Protein AF-A0A645DK29-F1 (afdb_monomer_lite)

InterPro domains:
  IPR001910 Inosine/uridine-preferring nucleoside hydrolase domain [PF01156] (6-212)
  IPR023186 Inosine/uridine-preferring nucleoside hydrolase [PTHR12304] (6-220)
  IPR036452 Ribonucleoside hydrolase-like [G3DSA:3.90.245.10] (1-223)
  IPR036452 Ribonucleoside hydrolase-like [SSF53590] (2-219)

Sequence (225 aa):
MNELSLPPSRRQPEELPAWDAIYETAKRFEGELTVVAIGPLTNLGLALLKYKALPKLLKRVVLMGGAAVGGNVTPAAEFNVFADPEAADIVFNSGLDVVMCGLDVTVPAYLTAEELDELGALGSKQAKFARDVSQGVLKYSHGYGLPGMCMHDPLALLYADDEALLKTERAGVRVETKGKLTRGKTVTDLYSDKKMEKNARVATGVDREAFKRRLFETMAQYGAE

Structure (mmCIF, N/CA/C/O backbone):
data_AF-A0A645DK29-F1
#
_entry.id   AF-A0A645DK29-F1
#
loop_
_atom_site.group_PDB
_atom_site.id
_atom_site.type_symbol
_atom_site.label_atom_id
_atom_site.label_alt_id
_atom_site.label_comp_id
_atom_site.label_asym_id
_atom_site.label_entity_id
_atom_site.label_seq_id
_atom_site.pdbx_PDB_ins_code
_atom_site.Cartn_x
_atom_site.Cartn_y
_atom_site.Cartn_z
_atom_site.occupancy
_atom_site.B_iso_or_equiv
_atom_site.auth_seq_id
_atom_site.auth_comp_id
_atom_site.auth_asym_id
_atom_site.auth_atom_id
_atom_site.pdbx_PDB_model_num
ATOM 1 N N . MET A 1 1 ? 9.294 3.079 18.417 1.00 55.00 1 MET A N 1
ATOM 2 C CA . MET A 1 1 ? 8.185 2.191 18.014 1.00 55.00 1 MET A CA 1
ATOM 3 C C . MET A 1 1 ? 7.555 1.672 19.288 1.00 55.00 1 MET A C 1
ATOM 5 O O . MET A 1 1 ? 8.296 1.397 20.219 1.00 55.00 1 MET A O 1
ATOM 9 N N . ASN A 1 2 ? 6.232 1.697 19.379 1.00 61.41 2 ASN A N 1
ATOM 10 C CA . ASN A 1 2 ? 5.508 1.524 20.637 1.00 61.41 2 ASN A CA 1
ATOM 11 C C . ASN A 1 2 ? 5.752 0.157 21.288 1.00 61.41 2 ASN A C 1
ATOM 13 O O . ASN A 1 2 ? 5.685 -0.865 20.613 1.00 61.41 2 ASN A O 1
ATOM 17 N N . GLU A 1 3 ? 5.960 0.142 22.604 1.00 70.00 3 GLU A N 1
ATOM 18 C CA . GLU A 1 3 ? 5.933 -1.080 23.410 1.00 70.00 3 GLU A CA 1
ATOM 19 C C . GLU A 1 3 ? 4.517 -1.267 23.966 1.00 70.00 3 GLU A C 1
ATOM 21 O O . GLU A 1 3 ? 4.200 -0.852 25.079 1.00 70.00 3 GLU A O 1
ATOM 26 N N . LEU A 1 4 ? 3.630 -1.845 23.153 1.00 82.50 4 LEU A N 1
ATOM 27 C CA . LEU A 1 4 ? 2.323 -2.310 23.615 1.00 82.50 4 LEU A CA 1
ATOM 28 C C . LEU A 1 4 ? 2.406 -3.808 23.905 1.00 82.50 4 LEU A C 1
ATOM 30 O O . LEU A 1 4 ? 2.790 -4.593 23.041 1.00 82.50 4 LEU A O 1
ATOM 34 N N . SER A 1 5 ? 2.023 -4.208 25.116 1.00 87.56 5 SER A N 1
ATOM 35 C CA . SER A 1 5 ? 1.884 -5.621 25.469 1.00 87.56 5 SER A CA 1
ATOM 36 C C . SER A 1 5 ? 0.523 -6.134 25.001 1.00 87.56 5 SER A C 1
ATOM 38 O O . SER A 1 5 ? -0.515 -5.605 25.402 1.00 87.56 5 SER A O 1
ATOM 40 N N . LEU A 1 6 ? 0.527 -7.154 24.143 1.00 89.25 6 LEU A N 1
ATOM 41 C CA . LEU A 1 6 ? -0.676 -7.806 23.627 1.00 89.25 6 LEU A CA 1
ATOM 42 C C . LEU A 1 6 ? -0.785 -9.236 24.169 1.00 89.25 6 LEU A C 1
ATOM 44 O O . LEU A 1 6 ? 0.239 -9.896 24.362 1.00 89.25 6 LEU A O 1
ATOM 48 N N . PRO A 1 7 ? -2.009 -9.749 24.400 1.00 91.81 7 PRO A N 1
ATOM 49 C CA . PRO A 1 7 ? -2.184 -11.139 24.794 1.00 91.81 7 PRO A CA 1
ATOM 50 C C . PRO A 1 7 ? -1.694 -12.074 23.676 1.00 91.81 7 PRO A C 1
ATOM 52 O O . PRO A 1 7 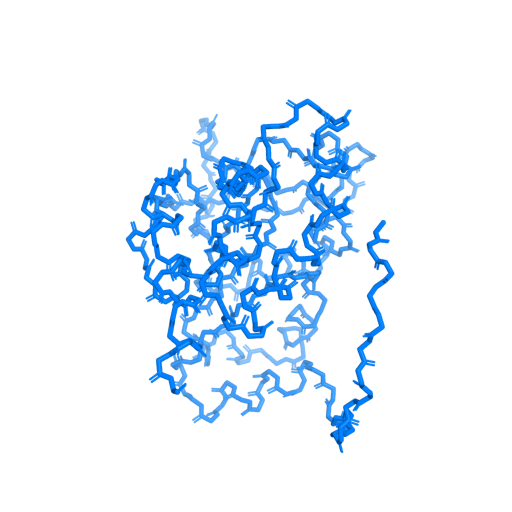? -1.901 -11.775 22.496 1.00 91.81 7 PRO A O 1
ATOM 55 N N . PRO A 1 8 ? -1.084 -13.224 24.015 1.00 92.69 8 PRO A N 1
ATOM 56 C CA . PRO A 1 8 ? -0.672 -14.191 23.009 1.00 92.69 8 PRO A CA 1
ATOM 57 C C . PRO A 1 8 ? -1.886 -14.709 22.227 1.00 92.69 8 PRO A C 1
ATOM 59 O O . PRO A 1 8 ? -2.964 -14.938 22.786 1.00 92.69 8 PRO A O 1
ATOM 62 N N . SER A 1 9 ? -1.701 -14.916 20.923 1.00 94.38 9 SER A N 1
ATOM 63 C CA . SER A 1 9 ? -2.716 -15.536 20.071 1.00 94.38 9 SER A CA 1
ATOM 64 C C . SER A 1 9 ? -3.011 -16.964 20.538 1.00 94.38 9 SER A C 1
ATOM 66 O O . SER A 1 9 ? -2.105 -17.723 20.874 1.00 94.38 9 SER A O 1
ATOM 68 N N . ARG A 1 10 ? -4.289 -17.358 20.501 1.00 96.19 10 ARG A N 1
ATOM 69 C CA . ARG A 1 10 ? -4.700 -18.762 20.695 1.00 96.19 10 ARG A CA 1
ATOM 70 C C . ARG A 1 10 ? -4.470 -19.625 19.449 1.00 96.19 10 ARG A C 1
ATOM 72 O O . ARG A 1 10 ? -4.544 -20.844 19.539 1.00 96.19 10 ARG A O 1
ATOM 79 N N . ARG A 1 11 ? -4.234 -19.002 18.290 1.00 96.75 11 ARG A N 1
ATOM 80 C CA . ARG A 1 11 ? -3.922 -19.679 17.024 1.00 96.75 11 ARG A CA 1
ATOM 81 C C . ARG A 1 11 ? -2.415 -19.769 16.820 1.00 96.75 11 ARG A C 1
ATOM 83 O O . ARG A 1 11 ? -1.705 -18.819 17.146 1.00 96.75 11 ARG A O 1
ATOM 90 N N . GLN A 1 12 ? -1.976 -20.870 16.218 1.00 96.06 12 GLN A N 1
ATOM 91 C CA . GLN A 1 12 ? -0.606 -21.060 15.744 1.00 96.06 12 GLN A CA 1
ATOM 92 C C . GLN A 1 12 ? -0.491 -20.692 14.255 1.00 96.06 12 GLN A C 1
ATOM 94 O O . GLN A 1 12 ? -1.506 -20.730 13.552 1.00 96.06 12 GLN A O 1
ATOM 99 N N . PRO A 1 13 ? 0.708 -20.322 13.770 1.00 96.00 13 PRO A N 1
ATOM 100 C CA . PRO A 1 13 ? 0.966 -20.175 12.342 1.00 96.00 13 PRO A CA 1
ATOM 101 C C . PRO A 1 13 ? 0.694 -21.480 11.588 1.00 96.00 13 PRO A C 1
ATOM 103 O O . PRO A 1 13 ? 1.006 -22.561 12.083 1.00 96.00 13 PRO A O 1
ATOM 106 N N . GLU A 1 14 ? 0.131 -21.369 10.388 1.00 96.88 14 GLU A N 1
ATOM 107 C CA . GLU A 1 14 ? -0.042 -22.511 9.488 1.00 96.88 14 GLU A CA 1
ATOM 108 C C . GLU A 1 14 ? 1.323 -22.963 8.935 1.00 96.88 14 GLU A C 1
ATOM 110 O O . GLU A 1 14 ? 2.208 -22.137 8.706 1.00 96.88 14 GLU A O 1
ATOM 115 N N . GLU A 1 15 ? 1.486 -24.263 8.672 1.00 97.38 15 GLU A N 1
ATOM 116 C CA . GLU A 1 15 ? 2.734 -24.817 8.114 1.00 97.38 15 GLU A CA 1
ATOM 117 C C . GLU A 1 15 ? 2.917 -24.504 6.620 1.00 97.38 15 GLU A C 1
ATOM 119 O O . GLU A 1 15 ? 4.040 -24.504 6.113 1.00 97.38 15 GLU A O 1
ATOM 124 N N . LEU A 1 16 ? 1.815 -24.250 5.901 1.00 97.75 16 LEU A N 1
ATOM 125 C CA . LEU A 1 16 ? 1.837 -23.978 4.466 1.00 97.75 16 LEU A CA 1
ATOM 126 C C . LEU A 1 16 ? 2.561 -22.648 4.193 1.00 97.75 16 LEU A C 1
ATOM 128 O O . LEU A 1 16 ? 2.098 -21.602 4.659 1.00 97.75 16 LEU A O 1
ATOM 132 N N . PRO A 1 17 ? 3.644 -22.640 3.395 1.00 98.19 17 PRO A N 1
ATOM 133 C CA . PRO A 1 17 ? 4.335 -21.403 3.069 1.00 98.19 17 PRO A CA 1
ATOM 134 C C . PRO A 1 17 ? 3.420 -20.399 2.363 1.00 98.19 17 PRO A C 1
ATOM 136 O O . PRO A 1 17 ? 2.590 -20.767 1.531 1.00 98.19 17 PRO A O 1
ATOM 139 N N . ALA A 1 18 ? 3.608 -19.110 2.645 1.00 98.25 18 ALA A N 1
ATOM 140 C CA . ALA A 1 18 ? 2.718 -18.053 2.163 1.00 98.25 18 ALA A CA 1
ATOM 141 C C . ALA A 1 18 ? 2.561 -18.024 0.629 1.00 98.25 18 ALA A C 1
ATOM 143 O O . ALA A 1 18 ? 1.457 -17.810 0.134 1.00 98.25 18 ALA A O 1
ATOM 144 N N . TRP A 1 19 ? 3.628 -18.281 -0.137 1.00 98.38 19 TRP A N 1
ATOM 145 C CA . TRP A 1 19 ? 3.560 -18.328 -1.605 1.00 98.38 19 TRP A CA 1
ATOM 146 C C . TRP A 1 19 ? 2.705 -19.495 -2.134 1.00 98.38 19 TRP A C 1
ATOM 148 O O . TRP A 1 19 ? 2.054 -19.353 -3.169 1.00 98.38 19 TRP A O 1
ATOM 158 N N . ASP A 1 20 ? 2.651 -20.616 -1.407 1.00 98.62 20 ASP A N 1
ATOM 159 C CA . ASP A 1 20 ? 1.789 -21.759 -1.730 1.00 98.62 20 ASP A CA 1
ATOM 160 C C . ASP A 1 20 ? 0.343 -21.476 -1.316 1.00 98.62 20 ASP A C 1
ATOM 162 O O . ASP A 1 20 ? -0.590 -21.737 -2.077 1.00 98.62 20 ASP A O 1
ATOM 166 N N . ALA A 1 21 ? 0.155 -20.844 -0.154 1.00 98.56 21 ALA A N 1
ATOM 167 C CA . ALA A 1 21 ? -1.154 -20.407 0.317 1.00 98.56 21 ALA A CA 1
ATOM 168 C C . ALA A 1 21 ? -1.816 -19.404 -0.645 1.00 98.56 21 ALA A C 1
ATOM 170 O O . ALA A 1 21 ? -3.012 -19.526 -0.918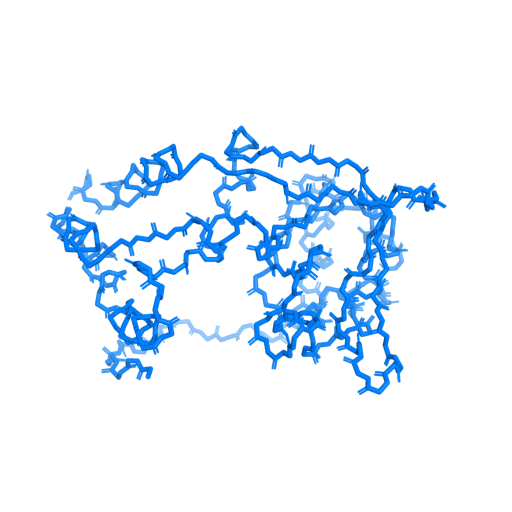 1.00 98.56 21 ALA A O 1
ATOM 171 N N . ILE A 1 22 ? -1.054 -18.455 -1.207 1.00 98.56 22 ILE A N 1
ATOM 172 C CA . ILE A 1 22 ? -1.546 -17.508 -2.223 1.00 98.56 22 ILE A CA 1
ATOM 173 C C . ILE A 1 22 ? -2.088 -18.265 -3.440 1.00 98.56 22 ILE A C 1
ATOM 175 O O . ILE A 1 22 ? -3.201 -17.988 -3.883 1.00 98.56 22 ILE A O 1
ATOM 179 N N . TYR A 1 23 ? -1.337 -19.238 -3.963 1.00 98.62 23 TYR A N 1
ATOM 180 C CA . TYR A 1 23 ? -1.745 -19.990 -5.150 1.00 98.62 23 TYR A CA 1
ATOM 181 C C . TYR A 1 23 ? -2.959 -20.890 -4.899 1.00 98.62 23 TYR A C 1
ATOM 183 O O . TYR A 1 23 ? -3.910 -20.869 -5.683 1.00 98.62 23 TYR A O 1
ATOM 191 N N . GLU A 1 24 ? -2.971 -21.645 -3.797 1.00 98.44 24 GLU A N 1
ATOM 192 C CA . GLU A 1 24 ? -4.113 -22.503 -3.461 1.00 98.44 24 GLU A CA 1
ATOM 193 C C . GLU A 1 24 ? -5.377 -21.684 -3.178 1.00 98.44 24 GLU A C 1
ATOM 195 O O . GLU A 1 24 ? -6.475 -22.100 -3.545 1.00 98.44 24 GLU A O 1
ATOM 200 N N . THR A 1 25 ? -5.239 -20.489 -2.597 1.00 98.44 25 THR A N 1
ATOM 201 C CA . THR A 1 25 ? -6.370 -19.569 -2.423 1.00 98.44 25 THR A CA 1
ATOM 202 C C . THR A 1 25 ? -6.829 -19.016 -3.771 1.00 98.44 25 THR A C 1
ATOM 204 O O . THR A 1 25 ? -8.018 -19.072 -4.069 1.00 98.44 25 THR A O 1
ATOM 207 N N . ALA A 1 26 ? -5.914 -18.573 -4.638 1.00 98.44 26 ALA A N 1
ATOM 208 C CA . ALA A 1 26 ? -6.254 -18.069 -5.971 1.00 98.44 26 ALA A CA 1
ATOM 209 C C . ALA A 1 26 ? -7.029 -19.101 -6.805 1.00 98.44 26 ALA A C 1
ATOM 211 O O . ALA A 1 26 ? -8.018 -18.759 -7.446 1.00 98.44 26 ALA A O 1
ATOM 212 N N . LYS A 1 27 ? -6.642 -20.382 -6.737 1.00 98.19 27 LYS A N 1
ATOM 213 C CA . LYS A 1 27 ? -7.383 -21.477 -7.383 1.00 98.19 27 LYS A CA 1
ATOM 214 C C . LYS A 1 27 ? -8.814 -21.615 -6.873 1.00 98.19 27 LYS A C 1
ATOM 216 O O . LYS A 1 27 ? -9.69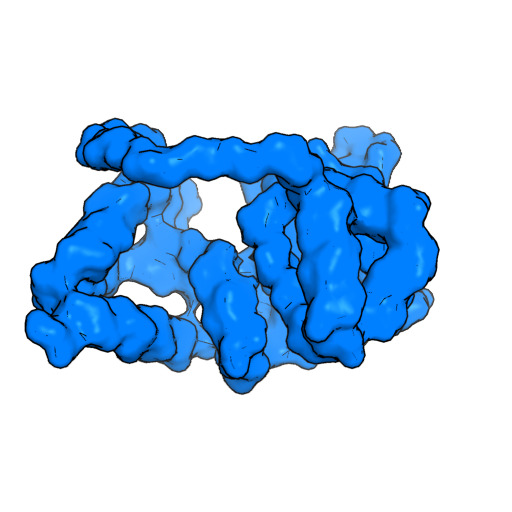9 -21.876 -7.669 1.00 98.19 27 LYS A O 1
ATOM 221 N N . ARG A 1 28 ? -9.044 -21.463 -5.565 1.00 98.06 28 ARG A N 1
ATOM 222 C CA . ARG A 1 28 ? -10.383 -21.604 -4.961 1.00 98.06 28 ARG A CA 1
ATOM 223 C C . ARG A 1 28 ? -11.333 -20.476 -5.349 1.00 98.06 28 ARG A C 1
ATOM 225 O O . ARG A 1 28 ? -12.535 -20.696 -5.381 1.00 98.06 28 ARG A O 1
ATOM 232 N N . PHE A 1 29 ? -10.795 -19.285 -5.589 1.00 97.44 29 PHE A N 1
ATOM 233 C CA . PHE A 1 29 ? -11.570 -18.091 -5.928 1.00 97.44 29 PHE A CA 1
ATOM 234 C C . PHE A 1 29 ? -11.598 -17.791 -7.436 1.00 97.44 29 PHE A C 1
ATOM 236 O O . PHE A 1 29 ? -12.192 -16.796 -7.826 1.00 97.44 29 PHE A O 1
ATOM 243 N N . GLU A 1 30 ? -10.959 -18.619 -8.271 1.00 93.81 30 GLU A N 1
ATOM 244 C CA . GLU A 1 30 ? -11.094 -18.650 -9.739 1.00 93.81 30 GLU A CA 1
ATOM 245 C C . GLU A 1 30 ? -11.109 -17.275 -10.442 1.00 93.81 30 GLU A C 1
ATOM 247 O O . GLU A 1 30 ? -11.957 -17.003 -11.285 1.00 93.81 30 GLU A O 1
ATOM 252 N N . GLY A 1 31 ? -10.153 -16.396 -10.124 1.00 96.81 31 GLY A N 1
ATOM 253 C CA . GLY A 1 31 ? -10.068 -15.064 -10.741 1.00 96.81 31 GLY A CA 1
ATOM 254 C C . GLY A 1 31 ? -10.765 -13.944 -9.968 1.00 96.81 31 GLY A C 1
ATOM 255 O O . GLY A 1 31 ? -10.652 -12.792 -10.368 1.00 96.81 31 GLY A O 1
ATOM 256 N N . GLU A 1 32 ? -11.410 -14.234 -8.834 1.00 97.81 32 GLU A N 1
ATOM 257 C CA . GLU A 1 32 ? -12.040 -13.217 -7.976 1.00 97.81 32 GLU A CA 1
ATOM 258 C C . GLU A 1 32 ? -11.153 -12.754 -6.811 1.00 97.81 32 GLU A C 1
ATOM 260 O O . GLU A 1 32 ? -11.446 -11.747 -6.158 1.00 97.81 32 GLU A O 1
ATOM 265 N N . LEU A 1 33 ? -10.030 -13.435 -6.555 1.00 98.38 33 LEU A N 1
ATOM 266 C CA . LEU A 1 33 ? -9.131 -13.072 -5.461 1.00 98.38 33 LEU A CA 1
ATOM 267 C C . LEU A 1 33 ? -8.368 -11.777 -5.769 1.00 98.38 33 LEU A C 1
ATOM 269 O O . LEU A 1 33 ? -7.562 -11.724 -6.700 1.00 98.38 33 LEU A O 1
ATOM 273 N N . THR A 1 34 ? -8.563 -10.758 -4.931 1.00 98.56 34 THR A N 1
ATOM 274 C CA . THR A 1 34 ? -7.682 -9.584 -4.863 1.00 98.56 34 THR A CA 1
ATOM 275 C C . THR A 1 34 ? -6.627 -9.802 -3.786 1.00 98.56 34 THR A C 1
ATOM 277 O O . THR A 1 34 ? -6.963 -10.096 -2.641 1.00 98.56 34 THR A O 1
ATOM 280 N N . VAL A 1 35 ? -5.352 -9.633 -4.136 1.00 98.69 35 VAL A N 1
ATOM 281 C CA . VAL A 1 35 ? -4.257 -9.638 -3.156 1.00 98.69 35 VAL A CA 1
ATOM 282 C C . VAL A 1 35 ? -3.947 -8.200 -2.759 1.00 98.69 35 VAL A C 1
ATOM 284 O O . VAL A 1 35 ? -3.650 -7.379 -3.625 1.00 98.69 35 VAL A O 1
ATOM 287 N N . VAL A 1 36 ? -3.983 -7.910 -1.457 1.00 98.75 36 VAL A N 1
ATOM 288 C CA . VAL A 1 36 ? -3.534 -6.628 -0.901 1.00 98.75 36 VAL A CA 1
ATOM 289 C C . VAL A 1 36 ? -2.165 -6.831 -0.257 1.00 98.75 36 VAL A C 1
ATOM 291 O O . VAL A 1 36 ? -2.053 -7.499 0.770 1.00 98.75 36 VAL A O 1
ATOM 294 N N . ALA A 1 37 ? -1.110 -6.311 -0.884 1.00 98.56 37 ALA A N 1
ATOM 295 C CA . ALA A 1 37 ? 0.271 -6.499 -0.446 1.00 98.56 37 ALA A CA 1
ATOM 296 C C . ALA A 1 37 ? 0.822 -5.211 0.183 1.00 98.56 37 ALA A C 1
ATOM 298 O O . ALA A 1 37 ? 1.108 -4.245 -0.515 1.00 98.56 37 ALA A O 1
ATOM 299 N N . ILE A 1 38 ? 0.973 -5.208 1.507 1.00 98.56 38 ILE A N 1
ATOM 300 C CA . ILE A 1 38 ? 1.383 -4.036 2.307 1.00 98.56 38 ILE A CA 1
ATOM 301 C C . ILE A 1 38 ? 2.773 -4.201 2.943 1.00 98.56 38 ILE A C 1
ATOM 303 O O . ILE A 1 38 ? 3.107 -3.580 3.942 1.00 98.56 38 ILE A O 1
ATOM 307 N N . GLY A 1 39 ? 3.581 -5.095 2.380 1.00 98.44 39 GLY A N 1
ATOM 308 C CA . GLY A 1 39 ? 4.952 -5.363 2.805 1.00 98.44 39 GLY A CA 1
ATOM 309 C C . GLY A 1 39 ? 5.840 -5.679 1.600 1.00 98.44 39 GLY A C 1
ATOM 310 O O . GLY A 1 39 ? 5.362 -5.624 0.460 1.00 98.44 39 GLY A O 1
ATOM 311 N N . PRO A 1 40 ? 7.110 -6.067 1.820 1.00 98.75 40 PRO A N 1
ATOM 312 C CA . PRO A 1 40 ? 7.982 -6.525 0.746 1.00 98.75 40 PRO A CA 1
ATOM 313 C C . PRO A 1 40 ? 7.332 -7.640 -0.080 1.00 98.75 40 PRO A C 1
ATOM 315 O O . PRO A 1 40 ? 6.707 -8.564 0.451 1.00 98.75 40 PRO A O 1
ATOM 318 N N . LEU A 1 41 ? 7.487 -7.565 -1.401 1.00 98.75 41 LEU A N 1
ATOM 319 C CA . LEU A 1 41 ? 6.734 -8.393 -2.347 1.00 98.75 41 LEU A CA 1
ATOM 320 C C . LEU A 1 41 ? 7.268 -9.825 -2.491 1.00 98.75 41 LEU A C 1
ATOM 322 O O . LEU A 1 41 ? 6.785 -10.569 -3.343 1.00 98.75 41 LEU A O 1
ATOM 326 N N . THR A 1 42 ? 8.216 -10.241 -1.648 1.00 98.81 42 THR A N 1
ATOM 327 C CA . THR A 1 42 ? 8.918 -11.530 -1.716 1.00 98.81 42 THR A CA 1
ATOM 328 C C . THR A 1 42 ? 7.965 -12.717 -1.846 1.00 98.81 42 THR A C 1
ATOM 330 O O . THR A 1 42 ? 8.120 -13.530 -2.753 1.00 98.81 42 THR A O 1
ATOM 333 N N . ASN A 1 43 ? 6.927 -12.802 -1.006 1.00 98.75 43 ASN A N 1
ATOM 334 C CA . ASN A 1 43 ? 5.972 -13.918 -1.052 1.00 98.75 43 ASN A CA 1
ATOM 335 C C . ASN A 1 43 ? 5.209 -13.985 -2.384 1.00 98.75 43 ASN A C 1
ATOM 337 O O . ASN A 1 43 ? 5.045 -15.066 -2.948 1.00 98.75 43 ASN A O 1
ATOM 341 N N . LEU A 1 44 ? 4.766 -12.839 -2.908 1.00 98.81 44 LEU A N 1
ATOM 342 C CA . LEU A 1 44 ? 4.051 -12.787 -4.182 1.00 98.81 44 LEU A CA 1
ATOM 343 C C . LEU A 1 44 ? 4.999 -13.043 -5.364 1.00 98.81 44 LEU A C 1
ATOM 345 O O . LEU A 1 44 ? 4.652 -13.797 -6.271 1.00 98.81 44 LEU A O 1
ATOM 349 N N . GLY A 1 45 ? 6.211 -12.483 -5.331 1.00 98.69 45 GLY A N 1
ATOM 350 C CA . GLY A 1 45 ? 7.257 -12.738 -6.321 1.00 98.69 45 GLY A CA 1
ATOM 351 C C . GLY A 1 45 ? 7.622 -14.222 -6.399 1.00 98.69 45 GLY A C 1
ATOM 352 O O . GLY A 1 45 ? 7.628 -14.800 -7.486 1.00 98.69 45 GLY A O 1
ATOM 353 N N . LEU A 1 46 ? 7.830 -14.879 -5.252 1.00 98.81 46 LEU A N 1
ATOM 354 C CA . LEU A 1 46 ? 8.064 -16.325 -5.175 1.00 98.81 46 LEU A CA 1
ATOM 355 C C . LEU A 1 46 ? 6.881 -17.128 -5.730 1.00 98.81 46 LEU A C 1
ATOM 357 O O . LEU A 1 46 ? 7.093 -18.066 -6.501 1.00 98.81 46 LEU A O 1
ATOM 361 N N . ALA A 1 47 ? 5.644 -16.740 -5.4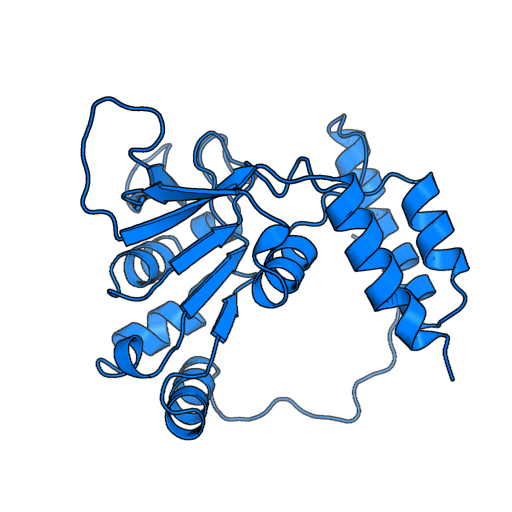06 1.00 98.75 47 ALA A N 1
ATOM 362 C CA . ALA A 1 47 ? 4.450 -17.400 -5.930 1.00 98.75 47 ALA A CA 1
ATOM 363 C C . ALA A 1 47 ? 4.369 -17.300 -7.464 1.00 98.75 47 ALA A C 1
ATOM 365 O O . ALA A 1 47 ? 4.111 -18.297 -8.134 1.00 98.75 47 ALA A O 1
ATOM 366 N N . LEU A 1 48 ? 4.666 -16.132 -8.040 1.00 98.69 48 LEU A N 1
ATOM 367 C CA . LEU A 1 48 ? 4.696 -15.902 -9.492 1.00 98.69 48 LEU A CA 1
ATOM 368 C C . LEU A 1 48 ? 5.832 -16.657 -10.197 1.00 98.69 48 LEU A C 1
ATOM 370 O O . LEU A 1 48 ? 5.685 -17.132 -11.331 1.00 98.69 48 LEU A O 1
ATOM 374 N N . LEU A 1 49 ? 6.981 -16.796 -9.535 1.00 98.44 49 LEU A N 1
ATOM 375 C CA . LEU A 1 49 ? 8.080 -17.607 -10.047 1.00 98.44 49 LEU A CA 1
ATOM 376 C C . LEU A 1 49 ? 7.706 -19.090 -10.074 1.00 98.44 49 LEU A C 1
ATOM 378 O O . LEU A 1 49 ? 7.909 -19.729 -11.110 1.00 98.44 49 LEU A O 1
ATOM 382 N N . LYS A 1 50 ? 7.129 -19.600 -8.980 1.00 98.56 50 LYS A N 1
ATOM 383 C CA . LYS A 1 50 ? 6.756 -21.010 -8.806 1.00 98.56 50 LYS A CA 1
ATOM 384 C C . LYS A 1 50 ? 5.543 -21.412 -9.652 1.00 98.56 50 LYS A C 1
ATOM 386 O O . LYS A 1 50 ? 5.551 -22.480 -10.258 1.00 98.56 50 LYS A O 1
ATOM 391 N N . TYR A 1 51 ? 4.527 -20.555 -9.747 1.00 98.31 51 TYR A N 1
ATOM 392 C CA . TYR A 1 51 ? 3.234 -20.869 -10.355 1.00 98.31 51 TYR A CA 1
ATOM 393 C C . TYR A 1 51 ? 2.913 -19.955 -11.542 1.00 98.31 51 TYR A C 1
ATOM 395 O O . TYR A 1 51 ? 2.259 -18.924 -11.408 1.00 98.31 51 TYR A O 1
ATOM 403 N N . LYS A 1 52 ? 3.290 -20.377 -12.755 1.00 96.94 52 LYS A N 1
ATOM 404 C CA . LYS A 1 52 ? 3.079 -19.589 -13.990 1.00 96.94 52 LYS A CA 1
ATOM 405 C C . LYS A 1 52 ? 1.613 -19.338 -14.354 1.00 96.94 52 LYS A C 1
ATOM 407 O O . LYS A 1 52 ? 1.330 -18.434 -15.130 1.00 96.94 52 LYS A O 1
ATOM 412 N N . ALA A 1 53 ? 0.687 -20.120 -13.800 1.00 96.69 53 ALA A N 1
ATOM 413 C CA . ALA A 1 53 ? -0.747 -19.907 -13.976 1.00 96.69 53 ALA A CA 1
ATOM 414 C C . ALA A 1 53 ? -1.315 -18.809 -13.056 1.00 96.69 53 ALA A C 1
ATOM 416 O O . ALA A 1 53 ? -2.390 -18.294 -13.349 1.00 96.69 53 ALA A O 1
ATOM 417 N N . LEU A 1 54 ? -0.609 -18.437 -11.976 1.00 98.19 54 LEU A N 1
ATOM 418 C CA . LEU A 1 54 ? -1.106 -17.514 -10.949 1.00 98.19 54 LEU A CA 1
ATOM 419 C C . LEU A 1 54 ? -1.615 -16.173 -11.506 1.00 98.19 54 LEU A C 1
ATOM 421 O O . LEU A 1 54 ? -2.692 -15.765 -11.074 1.00 98.19 54 LEU A O 1
ATOM 425 N N . PRO A 1 55 ? -0.956 -15.519 -12.490 1.00 97.31 55 PRO A N 1
ATOM 426 C CA . PRO A 1 55 ? -1.464 -14.269 -13.054 1.00 97.31 55 PRO A CA 1
ATOM 427 C C . PRO A 1 55 ? -2.895 -14.347 -13.594 1.00 97.31 55 PRO A C 1
ATOM 429 O O . PRO A 1 55 ? -3.611 -13.357 -13.577 1.00 97.31 55 PRO A O 1
ATOM 432 N N . LYS A 1 56 ? -3.327 -15.527 -14.056 1.00 96.62 56 LYS A N 1
ATOM 433 C CA . LYS A 1 56 ? -4.669 -15.743 -14.616 1.00 96.62 56 LYS A CA 1
ATOM 434 C C . LYS A 1 56 ? -5.719 -16.104 -13.563 1.00 96.62 56 LYS A C 1
ATOM 436 O O . LYS A 1 56 ? -6.889 -16.215 -13.903 1.00 96.62 56 LYS A O 1
ATOM 441 N N . LEU A 1 57 ? -5.298 -16.353 -12.323 1.00 98.00 57 LEU A N 1
ATOM 442 C CA . LEU A 1 57 ? -6.164 -16.785 -11.220 1.00 98.00 57 LEU A CA 1
ATOM 443 C C . LEU A 1 57 ? -6.452 -15.665 -10.216 1.00 98.00 57 LEU A C 1
ATOM 445 O O . LEU A 1 57 ? -7.274 -15.844 -9.321 1.00 98.00 57 LEU A O 1
ATOM 449 N N . LEU A 1 58 ? -5.762 -14.532 -10.333 1.00 98.38 58 LEU A N 1
ATOM 450 C CA . LEU A 1 58 ? -5.993 -13.359 -9.501 1.00 98.38 58 LEU A CA 1
ATOM 451 C C . LEU A 1 58 ? -6.823 -12.336 -10.265 1.00 98.38 58 LEU A C 1
ATOM 453 O O . LEU A 1 58 ? -6.598 -12.107 -11.451 1.00 98.38 58 LEU A O 1
ATOM 457 N N . LYS A 1 59 ? -7.718 -11.667 -9.542 1.00 98.25 59 LYS A N 1
ATOM 458 C CA . LYS A 1 59 ? -8.479 -10.526 -10.049 1.00 98.25 59 LYS A CA 1
ATOM 459 C C . LYS A 1 59 ? -7.563 -9.343 -10.323 1.00 98.25 59 LYS A C 1
ATOM 461 O O . LYS A 1 59 ? -7.602 -8.741 -11.388 1.00 98.25 59 LYS A O 1
ATOM 466 N N . ARG A 1 60 ? -6.766 -9.002 -9.307 1.00 98.12 60 ARG A N 1
ATOM 467 C CA . ARG A 1 60 ? -5.827 -7.878 -9.280 1.00 98.12 60 ARG A CA 1
ATOM 468 C C . ARG A 1 60 ? -4.916 -7.963 -8.060 1.00 98.12 60 ARG A C 1
ATOM 470 O O . ARG A 1 60 ? -5.185 -8.706 -7.111 1.00 98.12 60 ARG A O 1
ATOM 477 N N . VAL A 1 61 ? -3.872 -7.144 -8.066 1.00 98.81 61 VAL A N 1
ATOM 478 C CA . VAL A 1 61 ? -3.009 -6.901 -6.908 1.00 98.81 61 VAL A CA 1
ATOM 479 C C . VAL A 1 61 ? -3.040 -5.418 -6.580 1.00 98.81 61 VAL A C 1
ATOM 481 O O . VAL A 1 61 ? -2.713 -4.593 -7.427 1.00 98.81 61 VAL A O 1
ATOM 484 N N . VAL A 1 62 ? -3.402 -5.080 -5.348 1.00 98.88 62 VAL A N 1
ATOM 485 C CA . VAL A 1 62 ? -3.268 -3.725 -4.806 1.00 98.88 62 VAL A CA 1
ATOM 486 C C . VAL A 1 62 ? -2.089 -3.744 -3.849 1.00 98.88 62 VAL A C 1
ATOM 488 O O . VAL A 1 62 ? -2.104 -4.491 -2.875 1.00 98.88 62 VAL A O 1
ATOM 491 N N . LEU A 1 63 ? -1.051 -2.962 -4.123 1.00 98.62 63 LEU A N 1
ATOM 492 C CA . LEU A 1 63 ? 0.124 -2.906 -3.259 1.00 98.62 63 LEU A CA 1
ATOM 493 C C . LEU A 1 63 ? 0.286 -1.529 -2.628 1.00 98.62 63 LEU A C 1
ATOM 495 O O . LEU A 1 63 ? 0.101 -0.517 -3.302 1.00 98.62 63 LEU A O 1
ATOM 499 N N . MET A 1 64 ? 0.664 -1.506 -1.350 1.00 98.69 64 MET A N 1
ATOM 500 C CA . MET A 1 64 ? 1.293 -0.339 -0.743 1.00 98.69 64 MET A CA 1
ATOM 501 C C . MET A 1 64 ? 2.793 -0.473 -0.963 1.00 98.69 64 MET A C 1
ATOM 503 O O . MET A 1 64 ? 3.437 -1.392 -0.453 1.00 98.69 64 MET A O 1
ATOM 507 N N . GLY A 1 65 ? 3.344 0.424 -1.767 1.00 98.19 65 GLY A N 1
ATOM 508 C CA . GLY A 1 65 ? 4.768 0.422 -2.044 1.00 98.19 65 GLY A CA 1
ATOM 509 C C . GLY A 1 65 ? 5.124 1.215 -3.285 1.00 98.19 65 GLY A C 1
ATOM 510 O O . GLY A 1 65 ? 4.281 1.505 -4.134 1.00 98.19 65 GLY A O 1
ATOM 511 N N . GLY A 1 66 ? 6.399 1.562 -3.385 1.00 98.56 66 GLY A N 1
ATOM 512 C CA . GLY A 1 66 ? 6.918 2.391 -4.459 1.00 98.56 66 GLY A CA 1
ATOM 513 C C . GLY A 1 66 ? 6.599 3.875 -4.294 1.00 98.56 66 GLY A C 1
ATOM 514 O O . GLY A 1 66 ? 5.894 4.324 -3.389 1.00 98.56 66 GLY A O 1
ATOM 515 N N . ALA A 1 67 ? 7.171 4.656 -5.197 1.00 98.19 67 ALA A N 1
ATOM 516 C CA . ALA A 1 67 ? 6.960 6.088 -5.305 1.00 98.19 67 ALA A CA 1
ATOM 517 C C . ALA A 1 67 ? 7.318 6.530 -6.725 1.00 98.19 67 ALA A C 1
ATOM 519 O O . ALA A 1 67 ? 8.433 6.276 -7.198 1.00 98.19 67 ALA A O 1
ATOM 520 N N . ALA A 1 68 ? 6.404 7.200 -7.421 1.00 96.94 68 ALA A N 1
ATOM 521 C CA . ALA A 1 68 ? 6.667 7.717 -8.759 1.00 96.94 68 ALA A CA 1
ATOM 522 C C . ALA A 1 68 ? 7.723 8.832 -8.708 1.00 96.94 68 ALA A C 1
ATOM 524 O O . ALA A 1 68 ? 8.654 8.827 -9.516 1.00 96.94 68 ALA A O 1
ATOM 525 N N . VAL A 1 69 ? 7.669 9.708 -7.699 1.00 94.50 69 VAL A N 1
ATOM 526 C CA . VAL A 1 69 ? 8.613 10.829 -7.550 1.00 94.50 69 VAL A CA 1
ATOM 527 C C . VAL A 1 69 ? 9.801 10.492 -6.635 1.00 94.50 69 VAL A C 1
ATOM 529 O O . VAL A 1 69 ? 10.912 10.311 -7.132 1.00 94.50 69 VAL A O 1
ATOM 532 N N . GLY A 1 70 ? 9.590 10.376 -5.322 1.00 93.56 70 GLY A N 1
ATOM 533 C CA . GLY A 1 70 ? 10.668 10.305 -4.319 1.00 93.56 70 GLY A CA 1
ATOM 534 C C . GLY A 1 70 ? 10.917 8.916 -3.722 1.00 93.56 70 GLY A C 1
ATOM 535 O O . GLY A 1 70 ? 10.807 7.906 -4.413 1.00 93.56 70 GLY A O 1
ATOM 536 N N . GLY A 1 71 ? 11.250 8.895 -2.431 1.00 96.88 71 GLY A N 1
ATOM 537 C CA . GLY A 1 71 ? 11.452 7.710 -1.599 1.00 96.88 71 GLY A CA 1
ATOM 538 C C . GLY A 1 71 ? 11.443 8.074 -0.108 1.00 96.88 71 GLY A C 1
ATOM 539 O O . GLY A 1 71 ? 11.428 9.257 0.236 1.00 96.88 71 GLY A O 1
ATOM 540 N N . ASN A 1 72 ? 11.427 7.071 0.772 1.00 95.75 72 ASN A N 1
ATOM 541 C CA . ASN A 1 72 ? 11.454 7.256 2.233 1.00 95.75 72 ASN A CA 1
ATOM 542 C C . ASN A 1 72 ? 12.589 6.487 2.934 1.00 95.75 72 ASN A C 1
ATOM 544 O O . ASN A 1 72 ? 12.998 6.886 4.021 1.00 95.75 72 ASN A O 1
ATOM 548 N N . VAL A 1 73 ? 13.126 5.425 2.322 1.00 96.19 73 VAL A N 1
ATOM 549 C CA . VAL A 1 73 ? 14.294 4.689 2.841 1.00 96.19 73 VAL A CA 1
ATOM 550 C C . VAL A 1 73 ? 15.591 5.173 2.198 1.00 96.19 73 VAL A C 1
ATOM 552 O O . VAL A 1 73 ? 16.628 5.267 2.849 1.00 96.19 73 VAL A O 1
ATOM 555 N N . THR A 1 74 ? 15.520 5.549 0.924 1.00 96.94 74 THR A N 1
ATOM 556 C CA . THR A 1 74 ? 16.538 6.342 0.233 1.00 96.94 74 THR A CA 1
ATOM 557 C C . THR A 1 74 ? 15.837 7.505 -0.466 1.00 96.94 74 THR A C 1
ATOM 559 O O . THR A 1 74 ? 14.616 7.462 -0.629 1.00 96.94 74 THR A O 1
ATOM 562 N N . PRO A 1 75 ? 16.566 8.522 -0.960 1.00 96.81 75 PRO A N 1
ATOM 563 C CA . PRO A 1 75 ? 15.946 9.584 -1.753 1.00 96.81 75 PRO A CA 1
ATOM 564 C C . PRO A 1 75 ? 15.169 9.082 -2.985 1.00 96.81 75 PRO A C 1
ATOM 566 O O . PRO A 1 75 ? 14.308 9.797 -3.491 1.00 96.81 75 PRO A O 1
ATOM 569 N N . ALA A 1 76 ? 15.470 7.872 -3.475 1.00 97.88 76 ALA A N 1
ATOM 570 C CA . ALA A 1 76 ? 14.867 7.296 -4.674 1.00 97.88 76 ALA A CA 1
ATOM 571 C C . ALA A 1 76 ? 13.892 6.138 -4.401 1.00 97.88 76 ALA A C 1
ATOM 573 O O . ALA A 1 76 ? 13.112 5.801 -5.284 1.00 97.88 76 ALA A O 1
ATOM 574 N N . ALA A 1 77 ? 13.949 5.482 -3.242 1.00 98.44 77 ALA A N 1
ATOM 575 C CA . ALA A 1 77 ? 13.223 4.235 -3.022 1.00 98.44 77 ALA A CA 1
ATOM 576 C C . ALA A 1 77 ? 12.290 4.304 -1.813 1.00 98.44 77 ALA A C 1
ATOM 578 O O . ALA A 1 77 ? 12.617 4.874 -0.768 1.00 98.44 77 ALA A O 1
ATOM 579 N N . GLU A 1 78 ? 11.129 3.682 -1.976 1.00 98.75 78 GLU A N 1
ATOM 580 C CA . GLU A 1 78 ? 10.204 3.358 -0.896 1.00 98.75 78 GLU A CA 1
ATOM 581 C C . GLU A 1 78 ? 10.606 2.008 -0.269 1.00 98.75 78 GLU A C 1
ATOM 583 O O . GLU A 1 78 ? 11.142 1.137 -0.957 1.00 98.75 78 GLU A O 1
ATOM 588 N N . PHE A 1 79 ? 10.398 1.858 1.041 1.00 98.62 79 PHE A N 1
ATOM 589 C CA . PHE A 1 79 ? 10.838 0.716 1.845 1.00 98.62 79 PHE A CA 1
ATOM 590 C C . PHE A 1 79 ? 10.433 -0.668 1.306 1.00 98.62 79 PHE A C 1
ATOM 592 O O . PHE A 1 79 ? 11.317 -1.508 1.132 1.00 98.62 79 PHE A O 1
ATOM 599 N N . ASN A 1 80 ? 9.151 -0.928 1.036 1.00 98.88 80 ASN A N 1
ATOM 600 C CA . ASN A 1 80 ? 8.669 -2.246 0.611 1.00 98.88 80 ASN A CA 1
ATOM 601 C C . ASN A 1 80 ? 9.323 -2.691 -0.702 1.00 98.88 80 ASN A C 1
ATOM 603 O O . ASN A 1 80 ? 9.746 -3.842 -0.827 1.00 98.88 80 ASN A O 1
ATOM 607 N N . VAL A 1 81 ? 9.466 -1.773 -1.663 1.00 98.88 81 VAL A N 1
ATOM 608 C CA . VAL A 1 81 ? 10.162 -2.059 -2.929 1.00 98.88 81 VAL A CA 1
ATOM 609 C C . VAL A 1 81 ? 11.676 -2.155 -2.729 1.00 98.88 81 VAL A C 1
ATOM 611 O O . VAL A 1 81 ? 12.321 -3.002 -3.337 1.00 98.88 81 VAL A O 1
ATOM 614 N N . PHE A 1 82 ? 12.275 -1.327 -1.873 1.00 98.75 82 PHE A N 1
ATOM 615 C CA . PHE A 1 82 ? 13.713 -1.370 -1.590 1.00 98.75 82 PHE A CA 1
ATOM 616 C C . PHE A 1 82 ? 14.158 -2.660 -0.890 1.00 98.75 82 PHE A C 1
ATOM 618 O O . PHE A 1 82 ? 15.272 -3.143 -1.129 1.00 98.75 82 PHE A O 1
ATOM 625 N N . ALA A 1 83 ? 13.303 -3.199 -0.021 1.00 98.75 83 ALA A N 1
ATOM 626 C CA . ALA A 1 83 ? 13.565 -4.420 0.725 1.00 98.75 83 ALA A CA 1
ATOM 627 C C . ALA A 1 83 ? 13.742 -5.630 -0.206 1.00 98.75 83 ALA A C 1
ATOM 629 O O . ALA A 1 83 ? 14.635 -6.442 0.028 1.00 98.75 83 ALA A O 1
ATOM 630 N N . ASP A 1 84 ? 12.954 -5.713 -1.284 1.00 98.81 84 ASP A N 1
ATOM 631 C CA . ASP A 1 84 ? 13.065 -6.764 -2.303 1.00 98.81 84 ASP A CA 1
ATOM 632 C C . ASP A 1 84 ? 12.667 -6.245 -3.707 1.00 98.81 84 ASP A C 1
ATOM 634 O O . ASP A 1 84 ? 11.549 -6.480 -4.188 1.00 98.81 84 ASP A O 1
ATOM 638 N N . PRO A 1 85 ? 13.558 -5.491 -4.378 1.00 98.81 85 PRO A N 1
ATOM 639 C CA . PRO A 1 85 ? 13.275 -4.899 -5.678 1.00 98.81 85 PRO A CA 1
ATOM 640 C C . PRO A 1 85 ? 13.206 -5.940 -6.788 1.00 98.81 85 PRO A C 1
ATOM 642 O O . PRO A 1 85 ? 12.517 -5.720 -7.782 1.00 98.81 85 PRO A O 1
ATOM 645 N N . GLU A 1 86 ? 13.889 -7.073 -6.636 1.00 98.81 86 GLU A N 1
ATOM 646 C CA . GLU A 1 86 ? 13.805 -8.189 -7.567 1.00 98.81 86 GLU A CA 1
ATOM 647 C C . GLU A 1 86 ? 12.393 -8.794 -7.567 1.00 98.81 86 GLU A C 1
ATOM 649 O O . GLU A 1 86 ? 11.796 -8.958 -8.635 1.00 98.81 86 GLU A O 1
ATOM 654 N N . ALA A 1 87 ? 11.812 -9.053 -6.388 1.00 98.88 87 ALA A N 1
ATOM 655 C CA . ALA A 1 87 ? 10.423 -9.495 -6.287 1.00 98.88 87 ALA A CA 1
ATOM 656 C C . ALA A 1 87 ? 9.444 -8.437 -6.811 1.00 98.88 87 ALA A C 1
ATOM 658 O O . ALA A 1 87 ? 8.479 -8.779 -7.496 1.00 98.88 87 ALA A O 1
ATOM 659 N N . ALA A 1 88 ? 9.701 -7.154 -6.547 1.00 98.81 88 ALA A N 1
ATOM 660 C CA . ALA A 1 88 ? 8.873 -6.077 -7.070 1.00 98.81 88 ALA A CA 1
ATOM 661 C C . ALA A 1 88 ? 8.908 -5.992 -8.610 1.00 98.81 88 ALA A C 1
ATOM 663 O O . ALA A 1 88 ? 7.844 -5.887 -9.223 1.00 98.81 88 ALA A O 1
ATOM 664 N N . ASP A 1 89 ? 10.080 -6.105 -9.258 1.00 98.69 89 ASP A N 1
ATOM 665 C CA . ASP A 1 89 ? 10.166 -6.143 -10.731 1.00 98.69 89 ASP A CA 1
ATOM 666 C C . ASP A 1 89 ? 9.403 -7.355 -11.287 1.00 98.69 89 ASP A C 1
ATOM 668 O O . ASP A 1 89 ? 8.687 -7.222 -12.278 1.00 98.69 89 ASP A O 1
ATOM 672 N N . ILE A 1 90 ? 9.472 -8.520 -10.630 1.00 98.75 90 ILE A N 1
ATOM 673 C CA . ILE A 1 90 ? 8.686 -9.703 -11.022 1.00 98.75 90 ILE A CA 1
ATOM 674 C C . ILE A 1 90 ? 7.183 -9.408 -10.970 1.00 98.75 90 ILE A C 1
ATOM 676 O O . ILE A 1 90 ? 6.470 -9.747 -11.914 1.00 98.75 90 ILE A O 1
ATOM 680 N N . VAL A 1 91 ? 6.693 -8.773 -9.901 1.00 98.75 91 VAL A N 1
ATOM 681 C CA . VAL A 1 91 ? 5.267 -8.442 -9.752 1.00 98.75 91 VAL A CA 1
ATOM 682 C C . VAL A 1 91 ? 4.812 -7.463 -10.832 1.00 98.75 91 VAL A C 1
ATOM 684 O O . VAL A 1 91 ? 3.825 -7.741 -11.512 1.00 98.75 91 VAL A O 1
ATOM 687 N N . PHE A 1 92 ? 5.540 -6.367 -11.063 1.00 98.69 92 PHE A N 1
ATOM 688 C CA . PHE A 1 92 ? 5.175 -5.391 -12.099 1.00 98.69 92 PHE A CA 1
ATOM 689 C C . PHE A 1 92 ? 5.256 -5.960 -13.526 1.00 98.69 92 PHE A C 1
ATOM 691 O O . PHE A 1 92 ? 4.502 -5.533 -14.396 1.00 98.69 92 PHE A O 1
ATOM 698 N N . ASN A 1 93 ? 6.120 -6.947 -13.789 1.00 97.81 93 ASN A N 1
ATOM 699 C CA . ASN A 1 93 ? 6.232 -7.605 -15.102 1.00 97.81 93 ASN A CA 1
ATOM 700 C C . ASN A 1 93 ? 5.443 -8.924 -15.206 1.00 97.81 93 ASN A C 1
ATOM 702 O O . ASN A 1 93 ? 5.636 -9.695 -16.145 1.00 97.81 93 ASN A O 1
ATOM 706 N N . SER A 1 94 ? 4.558 -9.215 -14.252 1.00 97.69 94 SER A N 1
ATOM 707 C CA . SER A 1 94 ? 3.835 -10.494 -14.195 1.00 97.69 94 SER A CA 1
ATOM 708 C C . SER A 1 94 ? 2.653 -10.609 -15.164 1.00 97.69 94 SER A C 1
ATOM 710 O O . SER A 1 94 ? 2.117 -11.704 -15.344 1.00 97.69 94 SER A O 1
ATOM 712 N N . GLY A 1 95 ? 2.221 -9.491 -15.757 1.00 96.31 95 GLY A N 1
ATOM 713 C CA . GLY A 1 95 ? 0.986 -9.398 -16.543 1.00 96.31 95 GLY A CA 1
ATOM 714 C C . GLY A 1 95 ? -0.293 -9.302 -15.701 1.00 96.31 95 GLY A C 1
ATOM 715 O O . GLY A 1 95 ? -1.384 -9.323 -16.264 1.00 96.31 95 GLY A O 1
ATOM 716 N N . LEU A 1 96 ? -0.176 -9.202 -14.372 1.00 97.44 96 LEU A N 1
ATOM 717 C CA . LEU A 1 96 ? -1.294 -8.917 -13.473 1.00 97.44 96 LEU A CA 1
ATOM 718 C C . LEU A 1 96 ? -1.815 -7.483 -13.645 1.00 97.44 96 LEU A C 1
ATOM 720 O O . LEU A 1 96 ? -1.063 -6.572 -13.989 1.00 97.44 96 LEU A O 1
ATOM 724 N N . ASP A 1 97 ? -3.088 -7.261 -13.308 1.00 97.75 97 ASP A N 1
ATOM 725 C CA . ASP A 1 97 ? -3.593 -5.910 -13.051 1.00 97.75 97 ASP A CA 1
ATOM 726 C C . ASP A 1 97 ? -3.077 -5.431 -11.687 1.00 97.75 97 ASP A C 1
ATOM 728 O O . ASP A 1 97 ? -3.615 -5.784 -10.634 1.00 97.75 97 ASP A O 1
ATOM 732 N N . VAL A 1 98 ? -1.973 -4.685 -11.714 1.00 98.75 98 VAL A N 1
ATOM 733 C CA . VAL A 1 98 ? -1.304 -4.160 -10.520 1.00 98.75 98 VAL A CA 1
ATOM 734 C C . VAL A 1 98 ? -1.710 -2.710 -10.283 1.00 98.75 98 VAL A C 1
ATOM 736 O O . VAL A 1 98 ? -1.606 -1.873 -11.182 1.00 98.75 98 VAL A O 1
ATOM 739 N N . VAL A 1 99 ? -2.106 -2.394 -9.050 1.00 98.88 99 VAL A N 1
ATOM 740 C CA . VAL A 1 99 ? -2.308 -1.025 -8.571 1.00 98.88 99 VAL A CA 1
ATOM 741 C C . VAL A 1 99 ? -1.230 -0.667 -7.555 1.00 98.88 99 VAL A C 1
ATOM 743 O O . VAL A 1 99 ? -1.125 -1.311 -6.515 1.00 98.88 99 VAL A O 1
ATOM 746 N N . MET A 1 100 ? -0.455 0.376 -7.849 1.00 98.81 100 MET A N 1
ATOM 747 C CA . MET A 1 100 ? 0.584 0.923 -6.978 1.00 98.81 100 MET A CA 1
ATOM 748 C C . MET A 1 100 ? 0.033 2.087 -6.144 1.00 98.81 100 MET A C 1
ATOM 750 O O . MET A 1 100 ? -0.085 3.212 -6.638 1.00 98.81 100 MET A O 1
ATOM 754 N N . CYS A 1 101 ? -0.259 1.830 -4.869 1.00 98.75 101 CYS A N 1
ATOM 755 C CA . CYS A 1 101 ? -0.538 2.847 -3.854 1.00 98.75 101 CYS A CA 1
ATOM 756 C C . CYS A 1 101 ? 0.788 3.308 -3.224 1.00 98.75 101 CYS A C 1
ATOM 758 O O . CYS A 1 101 ? 1.174 2.869 -2.140 1.00 98.75 101 CYS A O 1
ATOM 760 N N . GLY A 1 102 ? 1.520 4.154 -3.952 1.00 98.56 102 GLY A N 1
ATOM 761 C CA . GLY A 1 102 ? 2.844 4.633 -3.552 1.00 98.56 102 GLY A CA 1
ATOM 762 C C . GLY A 1 102 ? 2.836 5.803 -2.561 1.00 98.56 102 GLY A C 1
ATOM 763 O O . GLY A 1 102 ? 1.789 6.283 -2.110 1.00 98.56 102 GLY A O 1
ATOM 764 N N . LEU A 1 103 ? 4.030 6.306 -2.234 1.00 98.50 103 LEU A N 1
ATOM 765 C CA . LEU A 1 103 ? 4.208 7.482 -1.363 1.00 98.50 103 LEU A CA 1
ATOM 766 C C . LEU A 1 103 ? 3.485 8.731 -1.876 1.00 98.50 103 LEU A C 1
ATOM 768 O O . LEU A 1 103 ? 3.031 9.538 -1.069 1.00 98.50 103 LEU A O 1
ATOM 772 N N . ASP A 1 104 ? 3.315 8.846 -3.194 1.00 97.44 104 ASP A N 1
ATOM 773 C CA . ASP A 1 104 ? 2.669 9.977 -3.865 1.00 97.44 104 ASP A CA 1
ATOM 774 C C . ASP A 1 104 ? 1.222 10.214 -3.379 1.00 97.44 104 ASP A C 1
ATOM 776 O O . ASP A 1 104 ? 0.759 11.351 -3.364 1.00 97.44 104 ASP A O 1
ATOM 780 N N . VAL A 1 105 ? 0.527 9.165 -2.914 1.00 98.19 105 VAL A N 1
ATOM 781 C CA . VAL A 1 105 ? -0.830 9.259 -2.333 1.00 98.19 105 VAL A CA 1
ATOM 782 C C . VAL A 1 105 ? -0.898 8.882 -0.858 1.00 98.19 105 VAL A C 1
ATOM 784 O O . VAL A 1 105 ? -1.807 9.311 -0.156 1.00 98.19 105 VAL A O 1
ATOM 787 N N . THR A 1 106 ? 0.053 8.099 -0.354 1.00 98.00 106 THR A N 1
ATOM 788 C CA . THR A 1 106 ? 0.007 7.650 1.043 1.00 98.00 106 THR A CA 1
ATOM 789 C C . THR A 1 106 ? 0.574 8.668 2.030 1.00 98.00 106 THR A C 1
ATOM 791 O O . THR A 1 106 ? 0.096 8.741 3.157 1.00 98.00 106 THR A O 1
ATOM 794 N N . VAL A 1 107 ? 1.542 9.500 1.624 1.00 96.81 107 VAL A N 1
ATOM 795 C CA . VAL A 1 107 ? 2.032 10.615 2.455 1.00 96.81 107 VAL A CA 1
ATOM 796 C C . VAL A 1 107 ? 0.926 11.641 2.760 1.00 96.81 107 VAL A C 1
ATOM 798 O O . VAL A 1 107 ? 0.764 11.982 3.933 1.00 96.81 107 VAL A O 1
ATOM 801 N N . PRO A 1 108 ? 0.128 12.118 1.779 1.00 96.56 108 PRO A N 1
ATOM 802 C CA . PRO A 1 108 ? -0.986 13.029 2.066 1.00 96.56 108 PRO A CA 1
ATOM 803 C C . PRO A 1 108 ? -2.173 12.370 2.797 1.00 96.56 108 PRO A C 1
ATOM 805 O O . PRO A 1 108 ? -3.019 13.083 3.334 1.00 96.56 108 PRO A O 1
ATOM 808 N N . ALA A 1 109 ? -2.241 11.038 2.874 1.00 97.56 109 ALA A N 1
ATOM 809 C CA . ALA A 1 109 ? -3.252 10.313 3.644 1.00 97.56 109 ALA A CA 1
ATOM 810 C C . ALA A 1 109 ? -2.831 10.150 5.115 1.00 97.56 109 ALA A C 1
ATOM 812 O O . ALA A 1 109 ? -2.536 9.048 5.568 1.00 97.56 109 ALA A O 1
ATOM 813 N N . TYR A 1 110 ? -2.768 11.247 5.871 1.00 97.56 110 TYR A N 1
ATOM 814 C CA . TYR A 1 110 ? -2.355 11.230 7.280 1.00 97.56 110 TYR A CA 1
ATOM 815 C C . TYR A 1 110 ? -3.496 11.551 8.250 1.00 97.56 110 TYR A C 1
ATOM 817 O O . TYR A 1 110 ? -4.419 12.296 7.907 1.00 97.56 110 TYR A O 1
ATOM 825 N N . LEU A 1 111 ? -3.365 11.060 9.486 1.00 98.50 111 LEU A N 1
ATOM 826 C CA . LEU A 1 111 ? -4.144 11.518 10.640 1.00 98.50 111 LEU A CA 1
ATOM 827 C C . LEU A 1 111 ? -3.293 12.390 11.566 1.00 98.50 111 LEU A C 1
ATOM 829 O O . LEU A 1 111 ? -2.147 12.040 11.863 1.00 98.50 111 LEU A O 1
ATOM 833 N N . THR A 1 112 ? -3.840 13.516 12.023 1.00 98.31 112 THR A N 1
ATOM 834 C CA . THR A 1 112 ? -3.192 14.359 13.042 1.00 98.31 112 THR A CA 1
ATOM 835 C C . THR A 1 112 ? -3.273 13.722 14.430 1.00 98.31 112 THR A C 1
ATOM 837 O O . THR A 1 112 ? -3.916 12.688 14.626 1.00 98.31 112 THR A O 1
ATOM 840 N N . ALA A 1 113 ? -2.616 14.340 15.415 1.00 97.94 113 ALA A N 1
ATOM 841 C CA . ALA A 1 113 ? -2.732 13.925 16.810 1.00 97.94 113 ALA A CA 1
ATOM 842 C C . ALA A 1 113 ? -4.192 13.972 17.292 1.00 97.94 113 ALA A C 1
ATOM 844 O O . ALA A 1 113 ? -4.682 13.010 17.878 1.00 97.94 113 ALA A O 1
ATOM 845 N N . GLU A 1 114 ? -4.889 15.061 16.972 1.00 98.44 114 GLU A N 1
ATOM 846 C CA . GLU A 1 114 ? -6.282 15.296 17.345 1.00 98.44 114 GLU A CA 1
ATOM 847 C C . GLU A 1 114 ? -7.204 14.266 16.688 1.00 98.44 114 GLU A C 1
ATOM 849 O O . GLU A 1 114 ? -8.026 13.659 17.363 1.00 98.44 114 GLU A O 1
ATOM 854 N N . GLU A 1 115 ? -7.018 13.988 15.396 1.00 98.50 115 GLU A N 1
ATOM 855 C CA . GLU A 1 115 ? -7.825 12.992 14.682 1.00 98.50 115 GLU A CA 1
ATOM 856 C C . GLU A 1 115 ? -7.559 11.563 15.180 1.00 98.50 115 GLU A C 1
ATOM 858 O O . GLU A 1 115 ? -8.462 10.728 15.195 1.00 98.50 115 GLU A O 1
ATOM 863 N 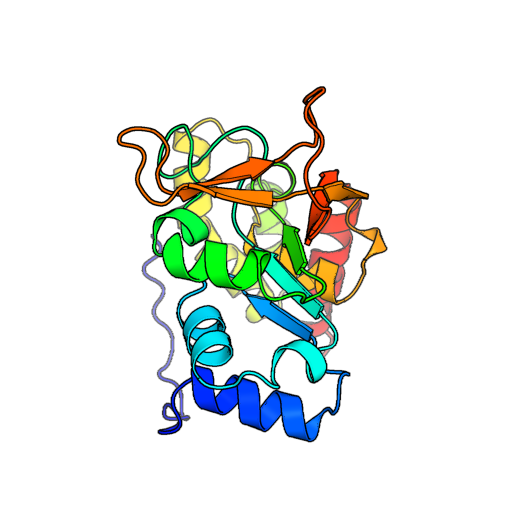N . LEU A 1 116 ? -6.337 11.247 15.616 1.00 98.19 116 LEU A N 1
ATOM 864 C CA . LEU A 1 116 ? -6.061 9.965 16.267 1.00 98.19 116 LEU A CA 1
ATOM 865 C C . LEU A 1 116 ? -6.773 9.860 17.620 1.00 98.19 116 LEU A C 1
ATOM 867 O O . LEU A 1 116 ? -7.289 8.790 17.948 1.00 98.19 116 LEU A O 1
ATOM 871 N N . ASP A 1 117 ? -6.829 10.943 18.395 1.00 98.06 117 ASP A N 1
ATOM 872 C CA . ASP A 1 117 ? -7.582 10.978 19.650 1.00 98.06 117 ASP A CA 1
ATOM 873 C C . ASP A 1 117 ? -9.101 10.877 19.403 1.00 98.06 117 ASP A C 1
ATOM 875 O O . ASP A 1 117 ? -9.776 10.119 20.104 1.00 98.06 117 ASP A O 1
ATOM 879 N N . GLU A 1 118 ? -9.632 11.530 18.363 1.00 98.38 118 GLU A N 1
ATOM 880 C CA . GLU A 1 118 ? -11.022 11.367 17.904 1.00 98.38 118 GLU A CA 1
ATOM 881 C C . GLU A 1 118 ? -11.323 9.918 17.504 1.00 98.38 118 GLU A C 1
ATOM 883 O O . GLU A 1 118 ? -12.347 9.360 17.908 1.00 98.38 118 GLU A O 1
ATOM 888 N N . LEU A 1 119 ? -10.413 9.274 16.764 1.00 98.06 119 LEU A N 1
ATOM 889 C CA . LEU A 1 119 ? -10.534 7.864 16.409 1.00 98.06 119 LEU A CA 1
ATOM 890 C C . LEU A 1 119 ? -10.605 7.001 17.673 1.00 98.06 119 LEU A C 1
ATOM 892 O O . LEU A 1 119 ? -11.505 6.177 17.808 1.00 98.06 119 LEU A O 1
ATOM 896 N N . GLY A 1 120 ? -9.701 7.213 18.633 1.00 97.06 120 GLY A N 1
ATOM 897 C CA . GLY A 1 120 ? -9.704 6.496 19.912 1.00 97.06 120 GLY A CA 1
ATOM 898 C C . GLY A 1 120 ? -10.984 6.714 20.732 1.00 97.06 120 GLY A C 1
ATOM 899 O O . GLY A 1 120 ? -11.434 5.803 21.439 1.00 97.06 120 GLY A O 1
ATOM 900 N N . ALA A 1 121 ? -11.603 7.890 20.603 1.00 97.38 121 ALA A N 1
ATOM 901 C CA . ALA A 1 121 ? -12.843 8.255 21.280 1.00 97.38 121 ALA A CA 1
ATOM 902 C C . ALA A 1 121 ? -14.093 7.542 20.729 1.00 97.38 121 ALA A C 1
ATOM 904 O O . ALA A 1 121 ? -15.116 7.537 21.414 1.00 97.38 121 ALA A O 1
ATOM 905 N N . LEU A 1 122 ? -14.010 6.841 19.585 1.00 96.56 122 LEU A N 1
ATOM 906 C CA . LEU A 1 122 ? -15.073 5.931 19.117 1.00 96.56 122 LEU A CA 1
ATOM 907 C C . LEU A 1 122 ? -15.385 4.806 20.126 1.00 96.56 122 LEU A C 1
ATOM 909 O O . LEU A 1 122 ? -16.415 4.147 20.034 1.00 96.56 122 LEU A O 1
ATOM 913 N N . GLY A 1 123 ? -14.503 4.567 21.102 1.00 90.88 123 GLY A N 1
ATOM 914 C CA . GLY A 1 123 ? -14.819 3.806 22.313 1.00 90.88 123 GLY A CA 1
ATOM 915 C C . GLY A 1 123 ? -14.554 2.301 22.234 1.00 90.88 123 GLY A C 1
ATOM 916 O O . GLY A 1 123 ? -14.288 1.692 23.281 1.00 90.88 123 GLY A O 1
ATOM 917 N N . SER A 1 124 ? -14.532 1.718 21.029 1.00 96.38 124 SER A N 1
ATOM 918 C CA . SER A 1 124 ? -14.204 0.302 20.814 1.00 96.38 124 SER A CA 1
ATOM 919 C C . SER A 1 124 ? -12.746 -0.014 21.179 1.00 96.38 124 SER A C 1
ATOM 921 O O . SER A 1 124 ? -11.863 0.851 21.166 1.00 96.38 124 SER A O 1
ATOM 923 N N . LYS A 1 125 ? -12.463 -1.279 21.519 1.00 94.88 125 LYS A N 1
ATOM 924 C CA . LYS A 1 125 ? -11.095 -1.718 21.864 1.00 94.88 125 LYS A CA 1
ATOM 925 C C . LYS A 1 125 ? -10.145 -1.573 20.671 1.00 94.88 125 LYS A C 1
ATOM 927 O O . LYS A 1 125 ? -8.982 -1.236 20.857 1.00 94.88 125 LYS A O 1
ATOM 932 N N . GLN A 1 126 ? -10.653 -1.791 19.463 1.00 95.56 126 GLN A N 1
ATOM 933 C CA . GLN A 1 126 ? -9.941 -1.680 18.196 1.00 95.56 126 GLN A CA 1
ATOM 934 C C . GLN A 1 126 ? -9.581 -0.225 17.902 1.00 95.56 126 GLN A C 1
ATOM 936 O O . GLN A 1 126 ? -8.444 0.052 17.534 1.00 95.56 126 GLN A O 1
ATOM 941 N N . ALA A 1 127 ? -10.514 0.706 18.113 1.00 96.56 127 ALA A N 1
ATOM 942 C CA . ALA A 1 127 ? -10.274 2.127 17.893 1.00 96.56 127 ALA A CA 1
ATOM 943 C C . ALA A 1 127 ? -9.244 2.695 18.881 1.00 96.56 127 ALA A C 1
ATOM 945 O O . ALA A 1 127 ? -8.293 3.363 18.472 1.00 96.56 127 ALA A O 1
ATOM 946 N N . LYS A 1 128 ? -9.354 2.329 20.165 1.00 95.38 128 LYS A N 1
ATOM 947 C CA . LYS A 1 128 ? -8.342 2.656 21.185 1.00 95.38 128 LYS A CA 1
ATOM 948 C C . LYS A 1 128 ? -6.974 2.079 20.831 1.00 95.38 128 LYS A C 1
ATOM 950 O O . LYS A 1 128 ? -5.984 2.801 20.844 1.00 95.38 128 LYS A O 1
ATOM 955 N N . PHE A 1 129 ? -6.923 0.806 20.436 1.00 95.44 129 PHE A N 1
ATOM 956 C CA . PHE A 1 129 ? -5.676 0.169 20.022 1.00 95.44 129 PHE A CA 1
ATOM 957 C C . PHE A 1 129 ? -5.048 0.857 18.803 1.00 95.44 129 PHE A C 1
ATOM 959 O O . PHE A 1 129 ? -3.850 1.122 18.821 1.00 95.44 129 PHE A O 1
ATOM 966 N N . ALA A 1 130 ? -5.838 1.193 17.778 1.00 95.69 130 ALA A N 1
ATOM 967 C CA . ALA A 1 130 ? -5.365 1.910 16.594 1.00 95.69 130 ALA A CA 1
ATOM 968 C C . ALA A 1 130 ? -4.763 3.277 16.958 1.00 95.69 130 ALA A C 1
ATOM 970 O O . ALA A 1 130 ? -3.677 3.625 16.489 1.00 95.69 130 ALA A O 1
ATOM 971 N N . ARG A 1 131 ? -5.421 4.022 17.853 1.00 95.88 131 ARG A N 1
ATOM 972 C CA . ARG A 1 131 ? -4.899 5.276 18.404 1.00 95.88 131 ARG A CA 1
ATOM 973 C C . ARG A 1 131 ? -3.575 5.052 19.134 1.00 95.88 131 ARG A C 1
ATOM 975 O O . ARG A 1 131 ? -2.600 5.751 18.857 1.00 95.88 131 ARG A O 1
ATOM 982 N N . ASP A 1 132 ? -3.515 4.078 20.037 1.00 94.94 132 ASP A N 1
ATOM 983 C CA . ASP A 1 132 ? -2.356 3.852 20.908 1.00 94.94 132 ASP A CA 1
ATOM 984 C C . ASP A 1 132 ? -1.137 3.332 20.139 1.00 94.94 132 ASP A C 1
ATOM 986 O O . ASP A 1 132 ? -0.021 3.827 20.327 1.00 94.94 132 ASP A O 1
ATOM 990 N N . VAL A 1 133 ? -1.333 2.391 19.210 1.00 94.81 133 VAL A N 1
ATOM 991 C CA . VAL A 1 133 ? -0.251 1.825 18.388 1.00 94.81 133 VAL A CA 1
ATOM 992 C C . VAL A 1 133 ? 0.322 2.841 17.398 1.00 94.81 133 VAL A C 1
ATOM 994 O O . VAL A 1 133 ? 1.484 2.716 17.009 1.00 94.81 133 VAL A O 1
ATOM 997 N N . SER A 1 134 ? -0.426 3.898 17.075 1.00 95.31 134 SER A N 1
ATOM 998 C CA . SER A 1 134 ? 0.018 4.962 16.168 1.00 95.31 134 SER A CA 1
ATOM 999 C C . SER A 1 134 ? 0.917 6.009 16.835 1.00 95.31 134 SER A C 1
ATOM 1001 O O . SER A 1 134 ? 1.674 6.683 16.140 1.00 95.31 134 SER A O 1
ATOM 1003 N N . GLN A 1 135 ? 0.910 6.133 18.169 1.00 94.06 135 GLN A N 1
ATOM 1004 C CA . GLN A 1 135 ? 1.598 7.228 18.883 1.00 94.06 135 GLN A CA 1
ATOM 1005 C C . GLN A 1 135 ? 3.113 7.291 18.630 1.00 94.06 135 GLN A C 1
ATOM 1007 O O . GLN A 1 135 ? 3.689 8.368 18.467 1.00 94.06 135 GLN A O 1
ATOM 1012 N N . GLY A 1 136 ? 3.780 6.140 18.547 1.00 92.62 136 GLY A N 1
ATOM 1013 C CA . GLY A 1 136 ? 5.212 6.075 18.274 1.00 92.62 136 GLY A CA 1
ATOM 1014 C C . GLY A 1 136 ? 5.555 6.512 16.851 1.00 92.62 136 GLY A C 1
ATOM 1015 O O . GLY A 1 136 ? 6.588 7.150 16.649 1.00 92.62 136 GLY A O 1
ATOM 1016 N N . VAL A 1 137 ? 4.687 6.196 15.884 1.00 92.50 137 VAL A N 1
ATOM 1017 C CA . VAL A 1 137 ? 4.841 6.628 14.488 1.00 92.50 137 VAL A CA 1
ATOM 1018 C C . VAL A 1 137 ? 4.499 8.109 14.356 1.00 92.50 137 VAL A C 1
ATOM 1020 O O . VAL A 1 137 ? 5.250 8.831 13.722 1.00 92.50 137 VAL A O 1
ATOM 1023 N N . LEU A 1 138 ? 3.456 8.596 15.032 1.00 95.44 138 LEU A N 1
ATOM 1024 C CA . LEU A 1 138 ? 3.110 10.018 15.080 1.00 95.44 138 LEU A CA 1
ATOM 1025 C C . LEU A 1 138 ? 4.285 10.868 15.589 1.00 95.44 138 LEU A C 1
ATOM 1027 O O . LEU A 1 138 ? 4.673 11.845 14.952 1.00 95.44 138 LEU A O 1
ATOM 1031 N N . LYS A 1 139 ? 4.912 10.456 16.702 1.00 94.00 139 LYS A N 1
ATOM 1032 C CA . LYS A 1 139 ? 6.106 11.127 17.238 1.00 94.00 139 LYS A CA 1
ATOM 1033 C C . LYS A 1 139 ? 7.260 11.132 16.235 1.00 94.00 139 LYS A C 1
ATOM 1035 O O . LYS A 1 139 ? 7.954 12.139 16.112 1.00 94.00 139 LYS A O 1
ATOM 1040 N N . TYR A 1 140 ? 7.474 10.012 15.543 1.00 91.19 140 TYR A N 1
ATOM 1041 C CA . TYR A 1 140 ? 8.472 9.922 14.481 1.00 91.19 140 TYR A CA 1
ATOM 1042 C C . TYR A 1 140 ? 8.141 10.897 13.344 1.00 91.19 140 TYR A C 1
ATOM 1044 O O . TYR A 1 140 ? 8.975 11.737 13.030 1.00 91.19 140 TYR A O 1
ATOM 1052 N N . SER A 1 141 ? 6.917 10.871 12.810 1.00 93.25 141 SER A N 1
ATOM 1053 C CA . SER A 1 141 ? 6.452 11.755 11.737 1.00 93.25 141 SER A CA 1
ATOM 1054 C C . SER A 1 141 ? 6.634 13.238 12.066 1.00 93.25 141 SER A C 1
ATOM 1056 O O . SER A 1 141 ? 7.190 13.980 11.256 1.00 93.25 141 SER A O 1
ATOM 1058 N N . HIS A 1 142 ? 6.257 13.669 13.274 1.00 93.81 142 HIS A N 1
ATOM 1059 C CA . HIS A 1 142 ? 6.476 15.048 13.724 1.00 93.81 142 HIS A CA 1
ATOM 1060 C C . HIS A 1 142 ? 7.965 15.426 13.759 1.00 93.81 142 HIS A C 1
ATOM 1062 O O . HIS A 1 142 ? 8.322 16.552 13.421 1.00 93.81 142 HIS A O 1
ATOM 1068 N N . GLY A 1 143 ? 8.852 14.485 14.104 1.00 92.25 143 GLY A N 1
ATOM 1069 C CA . GLY A 1 143 ? 10.305 14.688 14.061 1.00 92.25 143 GLY A CA 1
ATOM 1070 C C . GLY A 1 143 ? 10.859 14.971 12.657 1.00 92.25 143 GLY A C 1
ATOM 1071 O O . GLY A 1 143 ? 11.919 15.581 12.541 1.00 92.25 143 GLY A O 1
ATOM 1072 N N . TYR A 1 144 ? 10.131 14.583 11.606 1.00 88.25 144 TYR A N 1
ATOM 1073 C CA . TYR A 1 144 ? 10.438 14.881 10.201 1.00 88.25 144 TYR A CA 1
ATOM 1074 C C . TYR A 1 144 ? 9.630 16.067 9.648 1.00 88.25 144 TYR A C 1
ATOM 1076 O O . TYR A 1 144 ? 9.670 16.332 8.449 1.00 88.25 144 TYR A O 1
ATOM 1084 N N . GLY A 1 145 ? 8.895 16.789 10.502 1.00 91.88 145 GLY A N 1
ATOM 1085 C CA . GLY A 1 145 ? 8.079 17.937 10.100 1.00 91.88 145 GLY A CA 1
ATOM 1086 C C . GLY A 1 145 ? 6.791 17.569 9.360 1.00 91.88 145 GLY A C 1
ATOM 1087 O O . GLY A 1 145 ? 6.192 18.434 8.724 1.00 91.88 145 GLY A O 1
ATOM 1088 N N . LEU A 1 146 ? 6.356 16.306 9.424 1.00 93.31 146 LEU A N 1
ATOM 1089 C CA . LEU A 1 146 ? 5.069 15.892 8.869 1.00 93.31 146 LEU A CA 1
ATOM 1090 C C . LEU A 1 146 ? 3.921 16.312 9.803 1.00 93.31 146 LEU A C 1
ATOM 1092 O O . LEU A 1 146 ? 4.099 16.303 11.020 1.00 93.31 146 LEU A O 1
ATOM 1096 N N . PRO A 1 147 ? 2.732 16.631 9.261 1.00 94.50 147 PRO A N 1
ATOM 1097 C CA . PRO A 1 147 ? 1.584 17.101 10.045 1.00 94.50 147 PRO A CA 1
ATOM 1098 C C . PRO A 1 147 ? 0.872 15.998 10.847 1.00 94.50 147 PRO A C 1
ATOM 1100 O O . PRO A 1 147 ? -0.034 16.291 11.623 1.00 94.50 147 PRO A O 1
ATOM 1103 N N . GLY A 1 148 ? 1.227 14.729 10.632 1.00 96.50 148 GLY A N 1
ATOM 1104 C CA . GLY A 1 148 ? 0.561 13.600 11.264 1.00 96.50 148 GLY A CA 1
ATOM 1105 C C . GLY A 1 148 ? 1.158 12.252 10.874 1.00 96.50 148 GLY A C 1
ATOM 1106 O O . GLY A 1 148 ? 2.193 12.168 10.207 1.00 96.50 148 GLY A O 1
ATOM 1107 N N . MET A 1 149 ? 0.496 11.180 11.296 1.00 96.25 149 MET A N 1
ATOM 1108 C CA . MET A 1 149 ? 0.877 9.807 10.980 1.00 96.25 149 MET A CA 1
ATOM 1109 C C . MET A 1 149 ? 0.302 9.411 9.617 1.00 96.25 149 MET A C 1
ATOM 1111 O O . MET A 1 149 ? -0.914 9.382 9.437 1.00 96.25 149 MET A O 1
ATOM 1115 N N . CYS A 1 150 ? 1.180 9.146 8.648 1.00 96.19 150 CYS A N 1
ATOM 1116 C CA . CYS A 1 150 ? 0.798 8.693 7.314 1.00 96.19 150 CYS A CA 1
ATOM 1117 C C . CYS A 1 150 ? 0.213 7.275 7.374 1.00 96.19 150 CYS A C 1
ATOM 1119 O O . CYS A 1 150 ? 0.873 6.328 7.804 1.00 96.19 150 CYS A O 1
ATOM 1121 N N . MET A 1 151 ? -1.017 7.125 6.896 1.00 96.69 151 MET A N 1
ATOM 1122 C CA . MET A 1 151 ? -1.777 5.880 6.896 1.00 96.69 151 MET A CA 1
ATOM 1123 C C . MET A 1 151 ? -1.527 5.104 5.600 1.00 96.69 151 MET A C 1
ATOM 1125 O O . MET A 1 151 ? -2.435 4.896 4.794 1.00 96.69 151 MET A O 1
ATOM 1129 N N . HIS A 1 152 ? -0.277 4.678 5.405 1.00 97.94 152 HIS A N 1
ATOM 1130 C CA . HIS A 1 152 ? 0.178 4.015 4.183 1.00 97.94 152 HIS A CA 1
ATOM 1131 C C . HIS A 1 152 ? -0.653 2.781 3.814 1.00 97.94 152 HIS A C 1
ATOM 1133 O O . HIS A 1 152 ? -1.340 2.762 2.790 1.00 97.94 152 HIS A O 1
ATOM 1139 N N . ASP A 1 153 ? -0.619 1.767 4.671 1.00 98.38 153 ASP A N 1
ATOM 1140 C CA . ASP A 1 153 ? -1.245 0.473 4.405 1.00 98.38 153 ASP A CA 1
ATOM 1141 C C . ASP A 1 153 ? -2.779 0.525 4.474 1.00 98.38 153 ASP A C 1
ATOM 1143 O O . ASP A 1 153 ? -3.429 -0.059 3.599 1.00 98.38 153 ASP A O 1
ATOM 1147 N N . PRO A 1 154 ? -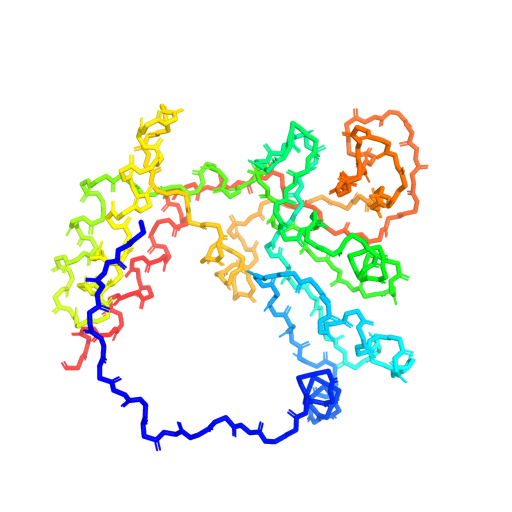3.398 1.251 5.436 1.00 97.88 154 PRO A N 1
ATOM 1148 C CA . PRO A 1 154 ? -4.849 1.403 5.468 1.00 97.88 154 PRO A CA 1
ATOM 1149 C C . PRO A 1 154 ? -5.422 2.016 4.188 1.00 97.88 154 PRO A C 1
ATOM 1151 O O . PRO A 1 154 ? -6.500 1.608 3.765 1.00 97.88 154 PRO A O 1
ATOM 1154 N N . LEU A 1 155 ? -4.714 2.947 3.536 1.00 98.56 155 LEU A N 1
ATOM 1155 C CA . LEU A 1 155 ? -5.174 3.524 2.271 1.00 98.56 155 LEU A CA 1
ATOM 1156 C C . LEU A 1 155 ? -5.251 2.473 1.156 1.00 98.56 155 LEU A C 1
ATOM 1158 O O . LEU A 1 155 ? -6.249 2.421 0.440 1.00 98.56 155 LEU A O 1
ATOM 1162 N N . ALA A 1 156 ? -4.231 1.619 1.023 1.00 98.44 156 ALA A N 1
ATOM 1163 C CA . ALA A 1 156 ? -4.225 0.549 0.026 1.00 98.44 156 ALA A CA 1
ATOM 1164 C C . ALA A 1 156 ? -5.338 -0.478 0.287 1.00 98.44 156 ALA A C 1
ATOM 1166 O O . ALA A 1 156 ? -6.008 -0.917 -0.648 1.00 98.44 156 ALA A O 1
ATOM 1167 N N . LEU A 1 157 ? -5.575 -0.822 1.558 1.00 97.94 157 LEU A N 1
ATOM 1168 C CA . LEU A 1 157 ? -6.655 -1.729 1.942 1.00 97.94 157 LEU A CA 1
ATOM 1169 C C . LEU A 1 157 ? -8.034 -1.140 1.626 1.00 97.94 157 LEU A C 1
ATOM 1171 O O . LEU A 1 157 ? -8.853 -1.816 1.010 1.00 97.94 157 LEU A O 1
ATOM 1175 N N . LEU A 1 158 ? -8.284 0.116 2.005 1.00 97.94 158 LEU A N 1
ATOM 1176 C CA . LEU A 1 158 ? -9.564 0.768 1.735 1.00 97.94 158 LEU A CA 1
ATOM 1177 C C . LEU A 1 158 ? -9.793 0.984 0.236 1.00 97.94 158 LEU A C 1
ATOM 1179 O O . LEU A 1 158 ? -10.912 0.811 -0.225 1.00 97.94 158 LEU A O 1
ATOM 1183 N N . TYR A 1 159 ? -8.753 1.279 -0.547 1.00 98.19 159 TYR A N 1
ATOM 1184 C CA . TYR A 1 159 ? -8.869 1.348 -2.008 1.00 98.19 159 TYR A CA 1
ATOM 1185 C C . TYR A 1 159 ? -9.201 -0.014 -2.647 1.00 98.19 159 TYR A C 1
ATOM 1187 O O . TYR A 1 159 ? -9.889 -0.091 -3.668 1.00 98.19 159 TYR A O 1
ATOM 1195 N N . ALA A 1 160 ? -8.710 -1.115 -2.068 1.00 97.75 160 ALA A N 1
ATOM 1196 C CA . ALA A 1 160 ? -9.054 -2.452 -2.543 1.00 97.75 160 ALA A CA 1
ATOM 1197 C C . ALA A 1 160 ? -10.550 -2.781 -2.357 1.00 97.75 160 ALA A C 1
ATOM 1199 O O . ALA A 1 160 ? -11.066 -3.639 -3.077 1.00 97.75 160 ALA A O 1
ATOM 1200 N N . ASP A 1 161 ? -11.225 -2.093 -1.437 1.00 95.94 161 ASP A N 1
ATOM 1201 C CA . ASP A 1 161 ? -12.672 -2.157 -1.212 1.00 95.94 161 ASP A CA 1
ATOM 1202 C C . ASP A 1 161 ? -13.434 -1.112 -2.052 1.00 95.94 161 ASP A C 1
ATOM 1204 O O . ASP A 1 161 ? -14.370 -1.459 -2.769 1.00 95.94 161 ASP A O 1
ATOM 1208 N N . ASP A 1 162 ? -12.985 0.147 -2.041 1.00 95.50 162 ASP A N 1
ATOM 1209 C CA . ASP A 1 162 ? -13.595 1.270 -2.760 1.00 95.50 162 ASP A CA 1
ATOM 1210 C C . ASP A 1 162 ? -12.570 2.004 -3.644 1.00 95.50 162 ASP A C 1
ATOM 1212 O O . ASP A 1 162 ? -11.786 2.843 -3.184 1.00 95.50 162 ASP A O 1
ATOM 1216 N N . GLU A 1 163 ? -12.600 1.718 -4.951 1.00 95.75 163 GLU A N 1
ATOM 1217 C CA . GLU A 1 163 ? -11.689 2.335 -5.925 1.00 95.75 163 GLU A CA 1
ATOM 1218 C C . GLU A 1 163 ? -11.883 3.859 -6.050 1.00 95.75 163 GLU A C 1
ATOM 1220 O O . GLU A 1 163 ? -10.971 4.545 -6.512 1.00 95.75 163 GLU A O 1
ATOM 1225 N N . ALA A 1 164 ? -13.024 4.417 -5.621 1.00 95.50 164 ALA A N 1
ATOM 1226 C CA . ALA A 1 164 ? -13.294 5.853 -5.725 1.00 95.50 164 ALA A CA 1
ATOM 1227 C C . ALA A 1 164 ? -12.415 6.706 -4.793 1.00 95.50 164 ALA A C 1
ATOM 1229 O O . ALA A 1 164 ? -12.316 7.920 -4.982 1.00 95.50 164 ALA A O 1
ATOM 1230 N N . LEU A 1 165 ? -11.748 6.087 -3.811 1.00 96.50 165 LEU A N 1
ATOM 1231 C CA . LEU A 1 165 ? -10.862 6.778 -2.871 1.00 96.50 165 LEU A CA 1
ATOM 1232 C C . LEU A 1 165 ? -9.596 7.345 -3.519 1.00 96.50 165 LEU A C 1
ATOM 1234 O O . LEU A 1 165 ? -9.018 8.297 -2.987 1.00 96.50 165 LEU A O 1
ATOM 1238 N N . LEU A 1 166 ? -9.148 6.772 -4.641 1.00 98.19 166 LEU A N 1
ATOM 1239 C CA . LEU A 1 166 ? -7.920 7.185 -5.315 1.00 98.19 166 LEU A CA 1
ATOM 1240 C C . LEU A 1 166 ? -8.165 7.518 -6.782 1.00 98.19 166 LEU A C 1
ATOM 1242 O O . LEU A 1 166 ? -8.843 6.804 -7.515 1.00 98.19 166 LEU A O 1
ATOM 1246 N N . LYS A 1 167 ? -7.493 8.570 -7.248 1.00 98.38 167 LYS A N 1
ATOM 1247 C CA . LYS A 1 167 ? -7.268 8.775 -8.679 1.00 98.38 167 LYS A CA 1
ATOM 1248 C C . LYS A 1 167 ? -6.101 7.902 -9.107 1.00 98.38 167 LYS A C 1
ATOM 1250 O O . LYS A 1 167 ? -5.063 7.895 -8.444 1.00 98.38 167 LYS A O 1
ATOM 1255 N N . THR A 1 168 ? -6.268 7.184 -10.213 1.00 98.38 168 THR A N 1
ATOM 1256 C CA . THR A 1 168 ? -5.221 6.324 -10.765 1.00 98.38 168 THR A CA 1
ATOM 1257 C C . THR A 1 168 ? -4.996 6.596 -12.244 1.00 98.38 168 THR A C 1
ATOM 1259 O O . THR A 1 168 ? -5.917 6.958 -12.976 1.00 98.38 168 THR A O 1
ATOM 1262 N N . GLU A 1 169 ? -3.761 6.390 -12.689 1.00 98.06 169 GLU A N 1
ATOM 1263 C CA . GLU A 1 169 ? -3.357 6.520 -14.085 1.00 98.06 169 GLU A CA 1
ATOM 1264 C C . GLU A 1 169 ? -2.604 5.276 -14.547 1.00 98.06 169 GLU A C 1
ATOM 1266 O O . GLU A 1 169 ? -1.793 4.712 -13.810 1.00 98.06 169 GLU A O 1
ATOM 1271 N N . ARG A 1 170 ? -2.849 4.831 -15.786 1.00 97.94 170 ARG A N 1
ATOM 1272 C CA . ARG A 1 170 ? -2.081 3.722 -16.364 1.00 97.94 170 ARG A CA 1
ATOM 1273 C C . ARG A 1 170 ? -0.681 4.194 -16.757 1.00 97.94 170 ARG A C 1
ATOM 1275 O O . ARG A 1 170 ? -0.515 5.057 -17.622 1.00 97.94 170 ARG A O 1
ATOM 1282 N N . ALA A 1 171 ? 0.327 3.549 -16.186 1.00 98.12 171 ALA A N 1
ATOM 1283 C CA . ALA A 1 171 ? 1.733 3.833 -16.426 1.00 98.12 171 ALA A CA 1
ATOM 1284 C C . ALA A 1 171 ? 2.513 2.555 -16.721 1.00 98.12 171 ALA A C 1
ATOM 1286 O O . ALA A 1 171 ? 2.108 1.455 -16.340 1.00 98.12 171 ALA A O 1
ATOM 1287 N N . GLY A 1 172 ? 3.636 2.713 -17.413 1.00 98.44 172 GLY A N 1
ATOM 1288 C CA . GLY A 1 172 ? 4.672 1.699 -17.389 1.00 98.44 172 GLY A CA 1
ATOM 1289 C C . GLY A 1 172 ? 5.515 1.900 -16.145 1.00 98.44 172 GLY A C 1
ATOM 1290 O O . GLY A 1 172 ? 5.950 3.016 -15.871 1.00 98.44 172 GLY A O 1
ATOM 1291 N N . VAL A 1 173 ? 5.723 0.824 -15.398 1.00 98.44 173 VAL A N 1
ATOM 1292 C CA . VAL A 1 173 ? 6.476 0.800 -14.148 1.00 98.44 173 VAL A CA 1
ATOM 1293 C C . VAL A 1 173 ? 7.537 -0.286 -14.234 1.00 98.44 173 VAL A C 1
ATOM 1295 O O . VAL A 1 173 ? 7.249 -1.436 -14.565 1.00 98.44 173 VAL A O 1
ATOM 1298 N N . ARG A 1 174 ? 8.781 0.077 -13.930 1.00 97.94 174 ARG A N 1
ATOM 1299 C CA . ARG A 1 174 ? 9.906 -0.852 -13.782 1.00 97.94 174 ARG A CA 1
ATOM 1300 C C . ARG A 1 174 ? 10.608 -0.606 -12.465 1.00 97.94 174 ARG A C 1
ATOM 1302 O O . ARG A 1 174 ? 10.602 0.519 -11.972 1.00 97.94 174 ARG A O 1
ATOM 1309 N N . VAL A 1 175 ? 11.227 -1.641 -11.911 1.00 98.69 175 VAL A N 1
ATOM 1310 C CA . VAL A 1 175 ? 11.982 -1.506 -10.665 1.00 98.69 175 VAL A CA 1
ATOM 1311 C C . VAL A 1 175 ? 13.471 -1.568 -10.966 1.00 98.69 175 VAL A C 1
ATOM 1313 O O . VAL A 1 175 ? 13.957 -2.490 -11.618 1.00 98.69 175 VAL A O 1
ATOM 1316 N N . GLU A 1 176 ? 14.209 -0.565 -10.502 1.00 98.50 176 GLU A N 1
ATOM 1317 C CA . GLU A 1 176 ? 15.666 -0.570 -10.585 1.00 98.50 176 GLU A CA 1
ATOM 1318 C C . GLU A 1 176 ? 16.252 -1.555 -9.562 1.00 98.50 176 GLU A C 1
ATOM 1320 O O . GLU A 1 176 ? 16.000 -1.449 -8.362 1.00 98.50 176 GLU A O 1
ATOM 1325 N N . THR A 1 177 ? 17.068 -2.500 -10.027 1.00 98.62 177 THR A N 1
ATOM 1326 C CA . THR A 1 177 ? 17.600 -3.613 -9.216 1.00 98.62 177 THR A CA 1
ATOM 1327 C C . THR A 1 177 ? 19.117 -3.564 -9.027 1.00 98.62 177 THR A C 1
ATOM 1329 O O . THR A 1 177 ? 19.653 -4.249 -8.161 1.00 98.62 177 THR A O 1
ATOM 1332 N N . LYS A 1 178 ? 19.838 -2.743 -9.800 1.00 97.50 178 LYS A N 1
ATOM 1333 C CA . LYS A 1 178 ? 21.310 -2.762 -9.885 1.00 97.50 178 LYS A CA 1
ATOM 1334 C C . LYS A 1 178 ? 21.964 -1.414 -9.601 1.00 97.50 178 LYS A C 1
ATOM 1336 O O . LYS A 1 178 ? 23.118 -1.374 -9.177 1.00 97.50 178 LYS A O 1
ATOM 1341 N N . GLY A 1 179 ? 21.269 -0.314 -9.870 1.00 96.75 179 GLY A N 1
ATOM 1342 C CA . GLY A 1 179 ? 21.806 1.037 -9.760 1.00 96.75 179 GLY A CA 1
ATOM 1343 C C . GLY A 1 179 ? 22.348 1.347 -8.363 1.00 96.75 179 GLY A C 1
ATOM 1344 O O . GLY A 1 179 ? 21.664 1.155 -7.361 1.00 96.75 179 GLY A O 1
ATOM 1345 N N . LYS A 1 180 ? 23.564 1.905 -8.293 1.00 96.62 180 LYS A N 1
ATOM 1346 C CA . LYS A 1 180 ? 24.230 2.248 -7.021 1.00 96.62 180 LYS A CA 1
ATOM 1347 C C . LYS A 1 180 ? 23.423 3.228 -6.159 1.00 96.62 180 LYS A C 1
ATOM 1349 O O . LYS A 1 180 ? 23.488 3.156 -4.938 1.00 96.62 180 LYS A O 1
ATOM 1354 N N . LEU A 1 181 ? 22.711 4.161 -6.794 1.00 97.31 181 LEU A N 1
ATOM 1355 C CA . LEU A 1 181 ? 21.948 5.221 -6.119 1.00 97.31 181 LEU A CA 1
ATOM 1356 C C . LEU A 1 181 ? 20.432 5.009 -6.181 1.00 97.31 181 LEU A C 1
ATOM 1358 O O . LEU A 1 181 ? 19.695 5.649 -5.440 1.00 97.31 181 LEU A O 1
ATOM 1362 N N . THR A 1 182 ? 19.968 4.147 -7.083 1.00 98.25 182 THR A N 1
ATOM 1363 C CA . THR A 1 182 ? 18.558 4.057 -7.478 1.00 98.25 182 THR A CA 1
ATOM 1364 C C . THR A 1 182 ? 17.957 2.670 -7.280 1.00 98.25 182 THR A C 1
ATOM 1366 O O . THR A 1 182 ? 16.793 2.487 -7.618 1.00 98.25 182 THR A O 1
ATOM 1369 N N . ARG A 1 183 ? 18.688 1.695 -6.716 1.00 98.31 183 ARG A N 1
ATOM 1370 C CA . ARG A 1 183 ? 18.118 0.385 -6.354 1.00 98.31 183 ARG A CA 1
ATOM 1371 C C . ARG A 1 183 ? 16.845 0.568 -5.518 1.00 98.31 183 ARG A C 1
ATOM 1373 O O . ARG A 1 183 ? 16.858 1.302 -4.534 1.00 98.31 183 ARG A O 1
ATOM 1380 N N . GLY A 1 184 ? 15.762 -0.099 -5.913 1.00 98.44 184 GLY A N 1
ATOM 1381 C CA . GLY A 1 184 ? 14.439 0.025 -5.295 1.00 98.44 184 GLY A CA 1
ATOM 1382 C C . GLY A 1 184 ? 13.564 1.145 -5.857 1.00 98.44 184 GLY A C 1
ATOM 1383 O O . GLY A 1 184 ? 12.415 1.276 -5.441 1.00 98.44 184 GLY A O 1
ATOM 1384 N N . LYS A 1 185 ? 14.052 1.951 -6.808 1.00 98.56 185 LYS A N 1
ATOM 1385 C CA . LYS A 1 185 ? 13.222 2.964 -7.465 1.00 98.56 185 LYS A CA 1
ATOM 1386 C C . LYS A 1 185 ? 12.179 2.289 -8.353 1.00 98.56 185 LYS A C 1
ATOM 1388 O O . LYS A 1 185 ? 12.535 1.559 -9.277 1.00 98.56 185 LYS A O 1
ATOM 1393 N N . THR A 1 186 ? 10.907 2.616 -8.143 1.00 98.62 186 THR A N 1
ATOM 1394 C CA . THR A 1 186 ? 9.847 2.419 -9.139 1.00 98.62 186 THR A CA 1
ATOM 1395 C C . THR A 1 186 ? 9.950 3.519 -10.193 1.00 98.62 186 THR A C 1
ATOM 1397 O O . THR A 1 186 ? 9.529 4.656 -9.977 1.00 98.62 186 THR A O 1
ATOM 1400 N N . VAL A 1 187 ? 10.576 3.199 -11.319 1.00 97.94 187 VAL A N 1
ATOM 1401 C CA . VAL A 1 187 ? 10.728 4.081 -12.478 1.00 97.94 187 VAL A CA 1
ATOM 1402 C C . VAL A 1 187 ? 9.432 4.042 -13.277 1.00 97.94 187 VAL A C 1
ATOM 1404 O O . VAL A 1 187 ? 9.009 2.967 -13.702 1.00 97.94 187 VAL A O 1
ATOM 1407 N N . THR A 1 188 ? 8.811 5.204 -13.480 1.00 97.56 188 THR A N 1
ATOM 1408 C CA . THR A 1 188 ? 7.530 5.317 -14.189 1.00 97.56 188 THR A CA 1
ATOM 1409 C C . THR A 1 188 ? 7.620 6.281 -15.364 1.00 97.56 188 THR A C 1
ATOM 1411 O O . THR A 1 188 ? 8.433 7.206 -15.342 1.00 97.56 188 THR A O 1
ATOM 1414 N N . ASP A 1 189 ? 6.759 6.094 -16.365 1.00 97.12 189 ASP A N 1
ATOM 1415 C CA . ASP A 1 189 ? 6.644 7.006 -17.508 1.00 97.12 189 ASP A CA 1
ATOM 1416 C C . ASP A 1 189 ? 5.581 8.113 -17.338 1.00 97.12 189 ASP A C 1
ATOM 1418 O O . ASP A 1 189 ? 5.311 8.842 -18.291 1.00 97.12 189 ASP A O 1
ATOM 1422 N N . LEU A 1 190 ? 4.998 8.269 -16.138 1.00 95.44 190 LEU A N 1
ATOM 1423 C CA . LEU A 1 190 ? 3.917 9.228 -15.843 1.00 95.44 190 LEU A CA 1
ATOM 1424 C C . LEU A 1 190 ? 4.280 10.682 -16.154 1.00 95.44 190 LEU A C 1
ATOM 1426 O O . LEU A 1 190 ? 3.502 11.405 -16.768 1.00 95.44 190 LEU A O 1
ATOM 1430 N N . TYR A 1 191 ? 5.468 11.107 -15.728 1.00 92.50 191 TYR A N 1
ATOM 1431 C CA . TYR A 1 191 ? 5.898 12.509 -15.764 1.00 92.50 191 TYR A CA 1
ATOM 1432 C C . TYR A 1 191 ? 7.004 12.746 -16.797 1.00 92.50 191 TYR A C 1
ATOM 1434 O O . TYR A 1 191 ? 7.854 13.616 -16.624 1.00 92.50 191 TYR A O 1
ATOM 1442 N N . SER A 1 192 ? 7.024 11.936 -17.859 1.00 93.62 192 SER A N 1
ATOM 1443 C CA . SER A 1 192 ? 8.044 11.997 -18.907 1.00 93.62 192 SER A CA 1
ATOM 1444 C C . SER A 1 192 ? 7.446 11.864 -20.309 1.00 93.62 192 SER A C 1
ATOM 1446 O O . SER A 1 192 ? 6.346 11.345 -20.508 1.00 93.62 192 SER A O 1
ATOM 1448 N N . ASP A 1 193 ? 8.197 12.310 -21.308 1.00 94.44 193 ASP A N 1
ATOM 1449 C CA . ASP A 1 193 ? 7.898 12.102 -22.725 1.00 94.44 193 ASP A CA 1
ATOM 1450 C C . ASP A 1 193 ? 8.141 10.650 -23.179 1.00 94.44 193 ASP A C 1
ATOM 1452 O O . ASP A 1 193 ? 7.513 10.192 -24.141 1.00 94.44 193 ASP A O 1
ATOM 1456 N N . LYS A 1 194 ? 8.984 9.898 -22.456 1.00 94.69 194 LYS A N 1
ATOM 1457 C CA . LYS A 1 194 ? 9.207 8.464 -22.671 1.00 94.69 194 LYS A CA 1
ATOM 1458 C C . LYS A 1 194 ? 7.884 7.698 -22.616 1.00 94.69 194 LYS A C 1
ATOM 1460 O O . LYS A 1 194 ? 7.002 7.993 -21.817 1.00 94.69 194 LYS A O 1
ATOM 1465 N N . LYS A 1 195 ? 7.755 6.686 -23.475 1.00 94.06 195 LYS A N 1
ATOM 1466 C CA . LYS A 1 195 ? 6.622 5.753 -23.485 1.00 94.06 195 LYS A CA 1
ATOM 1467 C C . LYS A 1 195 ? 7.114 4.359 -23.138 1.00 94.06 195 LYS A C 1
ATOM 1469 O O . LYS A 1 195 ? 8.057 3.863 -23.758 1.00 94.06 195 LYS A O 1
ATOM 1474 N N . MET A 1 196 ? 6.494 3.764 -22.129 1.00 96.75 196 MET A N 1
ATOM 1475 C CA . MET A 1 196 ? 6.734 2.398 -21.679 1.00 96.75 196 MET A CA 1
ATOM 1476 C C . MET A 1 196 ? 5.462 1.566 -21.866 1.00 96.75 196 MET A C 1
ATOM 1478 O O . MET A 1 196 ? 4.359 2.105 -21.978 1.00 96.75 196 MET A O 1
ATOM 1482 N N . GLU A 1 197 ? 5.614 0.243 -21.910 1.00 96.12 197 GLU A N 1
ATOM 1483 C CA . GLU A 1 197 ? 4.469 -0.665 -21.863 1.00 96.12 197 GLU A CA 1
ATOM 1484 C C . GLU A 1 197 ? 3.689 -0.442 -20.562 1.00 96.12 197 GLU A C 1
ATOM 1486 O O . GLU A 1 197 ? 4.273 -0.420 -19.480 1.00 96.12 197 GLU A O 1
ATOM 1491 N N . LYS A 1 198 ? 2.373 -0.241 -20.672 1.00 97.12 198 LYS A N 1
ATOM 1492 C CA . LYS A 1 198 ? 1.507 0.101 -19.541 1.00 97.12 198 LYS A CA 1
ATOM 1493 C C . LYS A 1 198 ? 1.134 -1.159 -18.760 1.00 97.12 198 LYS A C 1
ATOM 1495 O O . LYS A 1 198 ? 0.185 -1.848 -19.123 1.00 97.12 198 LYS A O 1
ATOM 1500 N N . ASN A 1 199 ? 1.862 -1.430 -17.683 1.00 98.00 199 ASN A N 1
ATOM 1501 C CA . ASN A 1 199 ? 1.732 -2.642 -16.867 1.00 98.00 199 ASN A CA 1
ATOM 1502 C C . ASN A 1 199 ? 1.123 -2.407 -15.473 1.00 98.00 199 ASN A C 1
ATOM 1504 O O . ASN A 1 199 ? 0.865 -3.374 -14.765 1.00 98.00 199 ASN A O 1
ATOM 1508 N N . ALA A 1 200 ? 0.866 -1.159 -15.071 1.00 98.44 200 ALA A N 1
ATOM 1509 C CA . ALA A 1 200 ? 0.251 -0.868 -13.779 1.00 98.44 200 ALA A CA 1
ATOM 1510 C C . ALA A 1 200 ? -0.666 0.358 -13.817 1.00 98.44 200 ALA A C 1
ATOM 1512 O O . ALA A 1 200 ? -0.559 1.233 -14.681 1.00 98.44 200 ALA A O 1
ATOM 1513 N N . ARG A 1 201 ? -1.560 0.429 -12.832 1.00 98.62 201 ARG A N 1
ATOM 1514 C CA . ARG A 1 201 ? -2.250 1.649 -12.415 1.00 98.62 201 ARG A CA 1
ATOM 1515 C C . ARG A 1 201 ? -1.465 2.260 -11.261 1.00 98.62 201 ARG A C 1
ATOM 1517 O O . ARG A 1 201 ? -1.260 1.611 -10.243 1.00 98.62 201 ARG A O 1
ATOM 1524 N N . VAL A 1 202 ? -1.018 3.495 -11.404 1.00 98.69 202 VAL A N 1
ATOM 1525 C CA . VAL A 1 202 ? -0.338 4.232 -10.338 1.00 98.69 202 VAL A CA 1
ATOM 1526 C C . VAL A 1 202 ? -1.330 5.199 -9.722 1.00 98.69 202 VAL A C 1
ATOM 1528 O O . VAL A 1 202 ? -1.984 5.947 -10.447 1.00 98.69 202 VAL A O 1
ATOM 1531 N N . ALA A 1 203 ? -1.460 5.178 -8.400 1.00 98.50 203 ALA A N 1
ATOM 1532 C CA . ALA A 1 203 ? -2.272 6.156 -7.699 1.00 98.50 203 ALA A CA 1
ATOM 1533 C C . ALA A 1 203 ? -1.583 7.529 -7.722 1.00 98.50 203 ALA A C 1
ATOM 1535 O O . ALA A 1 203 ? -0.421 7.650 -7.339 1.00 98.50 203 ALA A O 1
ATOM 1536 N N . THR A 1 204 ? -2.302 8.552 -8.185 1.00 98.06 204 THR A N 1
ATOM 1537 C CA . THR A 1 204 ? -1.786 9.916 -8.403 1.00 98.06 204 THR A CA 1
ATOM 1538 C C . THR A 1 204 ? -2.520 10.979 -7.588 1.00 98.06 204 THR A C 1
ATOM 1540 O O . THR A 1 204 ? -2.082 12.126 -7.537 1.00 98.06 204 THR A O 1
ATOM 1543 N N . GLY A 1 205 ? -3.623 10.626 -6.924 1.00 98.00 205 GLY A N 1
ATOM 1544 C CA . GLY A 1 205 ? -4.325 11.543 -6.034 1.00 98.00 205 GLY A CA 1
ATOM 1545 C C . GLY A 1 205 ? -5.191 10.829 -5.006 1.00 98.00 205 GLY A C 1
ATOM 1546 O O . GLY A 1 205 ? -5.745 9.768 -5.283 1.00 98.00 205 GLY A O 1
ATOM 1547 N N . VAL A 1 206 ? -5.325 11.454 -3.840 1.00 98.19 206 VAL A N 1
ATOM 1548 C CA . VAL A 1 206 ? -6.190 11.027 -2.736 1.00 98.19 206 VAL A CA 1
ATOM 1549 C C . VAL A 1 206 ? -6.979 12.230 -2.228 1.00 98.19 206 VAL A C 1
ATOM 1551 O O . VAL A 1 206 ? -6.445 13.337 -2.142 1.00 98.19 206 VAL A O 1
ATOM 1554 N N . ASP A 1 207 ? -8.246 12.016 -1.887 1.00 97.38 207 ASP A N 1
ATOM 1555 C CA . ASP A 1 207 ? -9.009 12.947 -1.056 1.00 97.38 207 ASP A CA 1
ATOM 1556 C C . ASP A 1 207 ? -8.838 12.527 0.410 1.00 97.38 207 ASP A C 1
ATOM 1558 O O . ASP A 1 207 ? -9.380 11.511 0.851 1.00 97.38 207 ASP A O 1
ATOM 1562 N N . ARG A 1 208 ? -8.045 13.299 1.163 1.00 97.19 208 ARG A N 1
ATOM 1563 C CA . ARG A 1 208 ? -7.730 13.008 2.568 1.00 97.19 208 ARG A CA 1
ATOM 1564 C C . ARG A 1 208 ? -8.982 12.971 3.447 1.00 97.19 208 ARG A C 1
ATOM 1566 O O . ARG A 1 208 ? -9.065 12.117 4.328 1.00 97.19 208 ARG A O 1
ATOM 1573 N N . GLU A 1 209 ? -9.952 13.855 3.219 1.00 97.81 209 GLU A N 1
ATOM 1574 C CA . GLU A 1 209 ? -11.168 13.899 4.037 1.00 97.81 209 GLU A CA 1
ATOM 1575 C C . GLU A 1 209 ? -12.085 12.718 3.723 1.00 97.81 209 GLU A C 1
ATOM 1577 O O . GLU A 1 209 ? -12.661 12.126 4.637 1.00 97.81 209 GLU A O 1
ATOM 1582 N N . ALA A 1 210 ? -12.189 12.327 2.449 1.00 97.00 210 ALA A N 1
ATOM 1583 C CA . ALA A 1 210 ? -12.908 11.114 2.067 1.00 97.00 210 ALA A CA 1
ATOM 1584 C C . ALA A 1 210 ? -12.251 9.854 2.650 1.00 97.00 210 ALA A C 1
ATOM 1586 O O . ALA A 1 210 ? -12.948 9.015 3.223 1.00 97.00 210 ALA A O 1
ATOM 1587 N N . PHE A 1 211 ? -10.919 9.757 2.577 1.00 98.00 211 PHE A N 1
ATOM 1588 C CA . PHE A 1 211 ? -10.153 8.678 3.199 1.00 98.00 211 PHE A CA 1
ATOM 1589 C C . PHE A 1 211 ? -10.391 8.610 4.714 1.00 98.00 211 PHE A C 1
ATOM 1591 O O . PHE A 1 211 ? -10.774 7.557 5.228 1.00 98.00 211 PHE A O 1
ATOM 1598 N N . LYS A 1 212 ? -10.220 9.732 5.428 1.00 98.19 212 LYS A N 1
ATOM 1599 C CA . LYS A 1 212 ? -10.438 9.807 6.879 1.00 98.19 212 LYS A CA 1
ATOM 1600 C C . LYS A 1 212 ? -11.854 9.375 7.240 1.00 98.19 212 LYS A C 1
ATOM 1602 O O . LYS A 1 212 ? -12.027 8.538 8.121 1.00 98.19 212 LYS A O 1
ATOM 1607 N N . ARG A 1 213 ? -12.864 9.897 6.537 1.00 97.94 213 ARG A N 1
ATOM 1608 C CA . ARG A 1 213 ? -14.266 9.526 6.760 1.00 97.94 213 ARG A CA 1
ATOM 1609 C C . ARG A 1 213 ? -14.472 8.018 6.605 1.00 97.94 213 ARG A C 1
ATOM 1611 O O . ARG A 1 213 ? -15.016 7.399 7.513 1.00 97.94 213 ARG A O 1
ATOM 1618 N N . ARG A 1 214 ? -13.976 7.414 5.519 1.00 97.75 214 ARG A N 1
ATOM 1619 C CA . ARG A 1 214 ? -14.106 5.967 5.280 1.00 97.75 214 ARG A CA 1
ATOM 1620 C C . ARG A 1 214 ? -13.416 5.132 6.361 1.00 97.75 214 ARG A C 1
ATOM 1622 O O . ARG A 1 214 ? -13.955 4.114 6.800 1.00 97.75 214 ARG A O 1
ATOM 1629 N N . LEU A 1 215 ? -12.242 5.567 6.816 1.00 97.75 215 LEU A N 1
ATOM 1630 C CA . LEU A 1 215 ? -11.526 4.926 7.916 1.00 97.75 215 LEU A CA 1
ATOM 1631 C C . LEU A 1 215 ? -12.331 4.986 9.223 1.00 97.75 215 LEU A C 1
ATOM 1633 O O . LEU A 1 215 ? -12.479 3.967 9.895 1.00 97.75 215 LEU A O 1
ATOM 1637 N N . PHE A 1 216 ? -12.876 6.153 9.570 1.00 97.94 216 PHE A N 1
ATOM 1638 C CA . PHE A 1 216 ? -13.684 6.335 10.778 1.00 97.94 216 PHE A CA 1
ATOM 1639 C C . PHE A 1 216 ? -14.973 5.511 10.728 1.00 97.94 216 PHE A C 1
ATOM 1641 O O . PHE A 1 216 ? -15.291 4.836 11.702 1.00 97.94 216 PHE A O 1
ATOM 1648 N N . GLU A 1 217 ? -15.672 5.498 9.590 1.00 96.62 217 GLU A N 1
ATOM 1649 C CA . GLU A 1 217 ? -16.847 4.647 9.367 1.00 96.62 217 GLU A CA 1
ATOM 1650 C C . GLU A 1 217 ? -16.515 3.166 9.576 1.00 96.62 217 GLU A C 1
ATOM 1652 O O . GLU A 1 217 ? -17.252 2.460 10.260 1.00 96.62 217 GLU A O 1
ATOM 1657 N N . THR A 1 218 ? -15.378 2.705 9.046 1.00 95.81 218 THR A N 1
ATOM 1658 C CA . THR A 1 218 ? -14.909 1.320 9.219 1.00 95.81 218 THR A CA 1
ATOM 1659 C C . THR A 1 218 ? -14.629 1.011 10.690 1.00 95.81 218 THR A C 1
ATOM 1661 O O . THR A 1 218 ? -15.050 -0.020 11.209 1.00 95.81 218 THR A O 1
ATOM 1664 N N . MET A 1 219 ? -13.950 1.915 11.399 1.00 96.38 219 MET A N 1
ATOM 1665 C CA . MET A 1 219 ? -13.590 1.710 12.805 1.00 96.38 219 MET A CA 1
ATOM 1666 C C . MET A 1 219 ? -14.788 1.819 13.756 1.00 96.38 219 MET A C 1
ATOM 1668 O O . MET A 1 219 ? -14.814 1.136 14.783 1.00 96.38 219 MET A O 1
ATOM 1672 N N . ALA A 1 220 ? -15.799 2.617 13.403 1.00 95.94 220 ALA A N 1
ATOM 1673 C CA . ALA A 1 220 ? -17.037 2.753 14.164 1.00 95.94 220 ALA A CA 1
ATOM 1674 C C . ALA A 1 220 ? -17.862 1.455 14.188 1.00 95.94 220 ALA A C 1
ATOM 1676 O O . ALA A 1 220 ? -18.555 1.200 15.172 1.00 95.94 220 ALA A O 1
ATOM 1677 N N . GLN A 1 221 ? -17.739 0.592 13.171 1.00 95.06 221 GLN A N 1
ATOM 1678 C CA . GLN A 1 221 ? -18.441 -0.700 13.133 1.00 95.06 221 GLN A CA 1
ATOM 1679 C C . GLN A 1 221 ? -18.071 -1.615 14.311 1.00 95.06 221 GLN A C 1
ATOM 1681 O O . GLN A 1 221 ? -18.911 -2.377 14.774 1.00 95.06 221 GLN A O 1
ATOM 1686 N N . TYR A 1 222 ? -16.859 -1.498 14.864 1.00 93.38 222 TYR A N 1
ATOM 1687 C CA . TYR A 1 222 ? -16.445 -2.265 16.048 1.00 93.38 222 TYR A CA 1
ATOM 1688 C C . TYR A 1 222 ? -17.099 -1.806 17.360 1.00 93.38 222 TYR A C 1
ATOM 1690 O O . TYR A 1 222 ? -16.947 -2.479 18.377 1.00 93.38 222 TYR A O 1
ATOM 1698 N N . GLY A 1 223 ? -17.737 -0.633 17.380 1.00 83.31 223 GLY A N 1
ATOM 1699 C CA . GLY A 1 223 ? -18.472 -0.113 18.538 1.00 83.31 223 GLY A CA 1
ATOM 1700 C C . GLY A 1 223 ? -19.985 -0.322 18.450 1.00 83.31 223 GLY A C 1
ATOM 1701 O O . GLY A 1 223 ? -20.693 0.113 19.349 1.00 83.31 223 GLY A O 1
ATOM 1702 N N . ALA A 1 224 ? -20.478 -0.941 17.372 1.00 71.12 224 ALA A N 1
ATOM 1703 C CA . ALA A 1 224 ? -21.903 -1.153 17.118 1.00 71.12 224 ALA A CA 1
ATOM 1704 C C . ALA A 1 224 ? -22.484 -2.414 17.801 1.00 71.12 224 ALA A C 1
ATOM 1706 O O . ALA A 1 224 ? -23.618 -2.788 17.503 1.00 71.12 224 ALA A O 1
ATOM 1707 N N . GLU A 1 225 ? -21.724 -3.047 18.703 1.00 54.41 225 GLU A N 1
ATOM 1708 C CA . GLU A 1 225 ? -22.131 -4.200 19.525 1.00 54.41 225 GLU A CA 1
ATOM 1709 C C . GLU A 1 225 ? -22.262 -3.835 21.009 1.00 54.41 225 GLU A C 1
ATOM 1711 O O . GLU A 1 225 ? -21.319 -3.217 21.561 1.00 54.41 225 GLU A O 1
#

Secondary structure (DSSP, 8-state):
------PPPSSPPPSS-HHHHHHHHHHHHTT-EEEEE-S-THHHHHHHHH-TTGGGTEEEEEEE---SS--SSSSS--HHHHH-HHHHHHHHTSSS-EEEE-HHHHTTSEE-HHHHHHHHHT-SHHHHHHHHHHHHHHHHHHHTT-SSEE-HHHHHHHHHH-GGGEEEEEE-EEE-SS-TTTTT-EEESTTSS------EEEEEEE-HHHHHHHHHHHHHGGG--

Organism: NCBI:txid1076179

Radius of gyration: 18.22 Å; chains: 1; bounding box: 46×43×49 Å

pLDDT: mean 96.19, std 5.73, range [54.41, 98.88]

Foldseek 3Di:
DDDDDDDDDPDDDDPDQLLRVLQVVLVVQQQDAEAEAEAALVSVLVNCVVDVCSLRSHVAYQYLAADQQAEDVARFADHNCLVPVVSVQSRLPSLGAYEYLYCLAQLLQFDALVLLVVQCVLPFPQSVCSSRVQPVQQVVCVVVVRRGRRPRRLQSVVCVVPVVQFDWDFWRWGADCDDPRNHRGTHICPPHPDHDDRRYIYTNYGDNVVSSVSVSVVSNVSVPD